Protein 2Z4I (pdb70)

Sequence (368 aa):
PPQSWRGVLPCADCEGIETSLFLEKDGTWVNERYLGAREEPSSFASYGTWARTADKLVLTDSKGEKSYYRAKGDALELDREGNPIESQFNYTLEAAQSSLPTPTLRGYFYADAATFTDCATGKRFVANNAELERSYLAARGHSEKPVLLSVEGHFTLEGNPTKVLAPDTAGKFYPNQDCSSLPQSWRGVLPCADCEGIETSLFLEKDGTWVNERYLGAREEPSSFASYGTWARTADKLVLTDSKGEKSYYRAKGDALELDREGNPIESQFNYTLEAAQSSLPTPTLRGYFYADAATFTDCATGKRFVANNAELERSYLAARGHSEKPVLLSVEGHFTLEGNPDTGAPTKVLAPDTAGKFYPNQDCSSL

Structure (mmCIF, N/CA/C/O backbone):
data_2Z4I
#
_entry.id   2Z4I
#
_cell.length_a   121.422
_cell.length_b   121.422
_cell.length_c   84.456
_cell.angle_alpha   90.00
_cell.angle_beta   90.00
_cell.angle_gamma   90.00
#
_symmetry.space_group_name_H-M   'P 43 21 2'
#
loop_
_entity.id
_entity.type
_entity.pdbx_description
1 polymer 'Copper homeostasis protein cutF'
2 non-polymer 'HEXAETHYLENE GLYCOL'
3 non-polymer 'SULFATE ION'
4 water water
#
loop_
_atom_site.group_PDB
_atom_site.id
_atom_site.type_symbol
_atom_site.label_atom_id
_atom_site.label_alt_id
_atom_site.label_comp_id
_atom_site.label_asym_id
_atom_site.label_entity_id
_atom_site.label_seq_id
_atom_site.pdbx_PDB_ins_code
_atom_site.Cartn_x
_atom_site.Cartn_y
_atom_site.Cartn_z
_atom_site.occupancy
_atom_site.B_iso_or_equiv
_atom_site.auth_seq_id
_atom_site.auth_comp_id
_atom_site.auth_asym_id
_atom_site.auth_atom_id
_atom_site.pdbx_PDB_model_num
ATOM 1 N N . PRO A 1 20 ? 35.920 18.037 -12.480 1.00 80.33 20 PRO A N 1
ATOM 2 C CA . PRO A 1 20 ? 34.714 18.880 -12.733 1.00 81.22 20 PRO A CA 1
ATOM 3 C C . PRO A 1 20 ? 33.485 18.304 -12.021 1.00 80.97 20 PRO A C 1
ATOM 4 O O . PRO A 1 20 ? 32.772 17.463 -12.578 1.00 82.05 20 PRO A O 1
ATOM 14 N N . PRO A 1 22 ? 30.823 19.298 -8.151 1.00 71.37 22 PRO A N 1
ATOM 15 C CA . PRO A 1 22 ? 30.655 20.034 -6.891 1.00 68.59 22 PRO A CA 1
ATOM 16 C C . PRO A 1 22 ? 31.231 19.233 -5.733 1.00 66.02 22 PRO A C 1
ATOM 17 O O . PRO A 1 22 ? 31.516 18.049 -5.884 1.00 65.77 22 PRO A O 1
ATOM 21 N N . GLN A 1 23 ? 31.400 19.860 -4.577 1.00 62.92 23 GLN A N 1
ATOM 22 C CA . GLN A 1 23 ? 31.966 19.129 -3.461 1.00 60.84 23 GLN A CA 1
ATOM 23 C C . GLN A 1 23 ? 31.157 19.141 -2.162 1.00 58.63 23 GLN A C 1
ATOM 24 O O . GLN A 1 23 ? 31.638 18.691 -1.117 1.00 58.94 23 GLN A O 1
ATOM 30 N N . SER A 1 24 ? 29.922 19.625 -2.225 1.00 54.57 24 SER A N 1
ATOM 31 C CA . SER A 1 24 ? 29.079 19.659 -1.040 1.00 50.60 24 SER A CA 1
ATOM 32 C C . SER A 1 24 ? 27.619 19.372 -1.407 1.00 47.14 24 SER A C 1
ATOM 33 O O . SER A 1 24 ? 27.053 20.034 -2.273 1.00 45.84 24 SER A O 1
ATOM 36 N N . TRP A 1 25 ? 27.012 18.385 -0.748 1.00 43.70 25 TRP A N 1
ATOM 37 C CA . TRP A 1 25 ? 25.629 18.005 -1.042 1.00 40.76 25 TRP A CA 1
ATOM 38 C C . TRP A 1 25 ? 24.718 17.977 0.172 1.00 38.75 25 TRP A C 1
ATOM 39 O O . TRP A 1 25 ? 25.095 17.481 1.226 1.00 39.85 25 TRP A O 1
ATOM 50 N N . ARG A 1 26 ? 23.504 18.491 0.014 1.00 37.09 26 ARG A N 1
ATOM 51 C CA . ARG A 1 26 ? 22.536 18.495 1.105 1.00 35.17 26 ARG A CA 1
ATOM 52 C C . ARG A 1 26 ? 21.242 17.891 0.618 1.00 32.36 26 ARG A C 1
ATOM 53 O O . ARG A 1 26 ? 20.997 17.833 -0.583 1.00 30.72 26 ARG A O 1
ATOM 61 N N . GLY A 1 27 ? 20.405 17.482 1.567 1.00 30.90 27 GLY A N 1
ATOM 62 C CA . GLY A 1 27 ? 19.119 16.897 1.245 1.00 29.76 27 GLY A CA 1
ATOM 63 C C . GLY A 1 27 ? 18.540 16.195 2.457 1.00 30.33 27 GLY A C 1
ATOM 64 O O . GLY A 1 27 ? 19.275 15.837 3.385 1.00 30.19 27 GLY A O 1
ATOM 65 N N . VAL A 1 28 ? 17.225 16.007 2.470 1.00 29.14 28 VAL A N 1
ATOM 66 C CA . VAL A 1 28 ? 16.590 15.323 3.583 1.00 30.65 28 VAL A CA 1
ATOM 67 C C . VAL A 1 28 ? 16.058 14.000 3.066 1.00 32.69 28 VAL A C 1
ATOM 68 O O . VAL A 1 28 ? 15.244 13.964 2.128 1.00 36.31 28 VAL A O 1
ATOM 72 N N . LEU A 1 29 ? 16.502 12.912 3.678 1.00 31.37 29 LEU A N 1
ATOM 73 C CA . LEU A 1 29 ? 16.087 11.603 3.229 1.00 30.86 29 LEU A CA 1
ATOM 74 C C . LEU A 1 29 ? 15.018 11.000 4.127 1.00 32.85 29 LEU A C 1
ATOM 75 O O . LEU A 1 29 ? 14.866 11.396 5.280 1.00 33.82 29 LEU A O 1
ATOM 80 N N . PRO A 1 30 ? 14.247 10.041 3.596 1.00 33.80 30 PRO A N 1
ATOM 81 C CA . PRO A 1 30 ? 13.188 9.378 4.346 1.00 36.21 30 PRO A CA 1
ATOM 82 C C . PRO A 1 30 ? 13.689 8.647 5.571 1.00 38.63 30 PRO A C 1
ATOM 83 O O . PRO A 1 30 ? 14.734 8.014 5.543 1.00 37.79 30 PRO A O 1
ATOM 87 N N . CYS A 1 31 ? 12.907 8.745 6.640 1.00 43.69 31 CYS A N 1
ATOM 88 C CA . CYS A 1 31 ? 13.210 8.142 7.933 1.00 47.78 31 CYS A CA 1
ATOM 89 C C . CYS A 1 31 ? 12.112 7.147 8.323 1.00 48.56 31 CYS A C 1
ATOM 90 O O . CYS A 1 31 ? 10.966 7.530 8.568 1.00 48.20 31 CYS A O 1
ATOM 93 N N . ALA A 1 32 ? 12.471 5.873 8.389 1.00 50.08 32 ALA A N 1
ATOM 94 C CA . ALA A 1 32 ? 11.517 4.831 8.744 1.00 51.57 32 ALA A CA 1
ATOM 95 C C . ALA A 1 32 ? 10.903 5.092 10.114 1.00 52.49 32 ALA A C 1
ATOM 96 O O . ALA A 1 32 ? 9.836 4.575 10.437 1.00 52.29 32 ALA A O 1
ATOM 98 N N . ASP A 1 33 ? 11.574 5.899 10.922 1.00 53.66 33 ASP A N 1
ATOM 99 C CA . ASP A 1 33 ? 11.059 6.189 12.241 1.00 55.51 33 ASP A CA 1
ATOM 100 C C . ASP A 1 33 ? 11.066 7.656 12.624 1.00 55.58 33 ASP A C 1
ATOM 101 O O . ASP A 1 33 ? 11.199 7.996 13.797 1.00 56.21 33 ASP A O 1
ATOM 106 N N . CYS A 1 34 ? 10.925 8.530 11.636 1.00 55.11 34 CYS A N 1
ATOM 107 C CA . CYS A 1 34 ? 10.882 9.949 11.925 1.00 54.52 34 CYS A CA 1
ATOM 108 C C . CYS A 1 34 ? 10.579 10.832 10.731 1.00 54.29 34 CYS A C 1
ATOM 109 O O . CYS A 1 34 ? 10.395 10.351 9.615 1.00 55.50 34 CYS A O 1
ATOM 112 N N . GLU A 1 35 ? 10.509 12.130 10.996 1.00 53.88 35 GLU A N 1
ATOM 113 C CA . GLU A 1 35 ? 10.195 13.135 9.994 1.00 53.47 35 GLU A CA 1
ATOM 114 C C . GLU A 1 35 ? 11.125 13.123 8.795 1.00 51.32 35 GLU A C 1
ATOM 115 O O . GLU A 1 35 ? 10.708 13.379 7.667 1.00 51.78 35 GLU A O 1
ATOM 121 N N . GLY A 1 36 ? 12.392 12.826 9.040 1.00 49.81 36 GLY A N 1
ATOM 122 C CA . GLY A 1 36 ? 13.348 12.788 7.952 1.00 46.92 36 GLY A CA 1
ATOM 123 C C . GLY A 1 36 ? 14.758 12.934 8.466 1.00 44.47 36 GLY A C 1
ATOM 124 O O . GLY A 1 36 ? 14.962 13.381 9.596 1.00 45.48 36 GLY A O 1
ATOM 125 N N . ILE A 1 37 ? 15.729 12.556 7.641 1.00 41.46 37 ILE A N 1
ATOM 126 C CA . ILE A 1 37 ? 17.122 12.657 8.025 1.00 37.42 37 ILE A CA 1
ATOM 127 C C . ILE A 1 37 ? 17.833 13.757 7.241 1.00 37.17 37 ILE A C 1
ATOM 128 O O . ILE A 1 37 ? 17.957 13.675 6.018 1.00 35.79 37 ILE A O 1
ATOM 133 N N . GLU A 1 38 ? 18.281 14.787 7.960 1.00 36.13 38 GLU A N 1
ATOM 134 C CA . GLU A 1 38 ? 19.018 15.903 7.376 1.00 35.95 38 GLU A CA 1
ATOM 135 C C . GLU A 1 38 ? 20.407 15.381 7.042 1.00 35.17 38 GLU A C 1
ATOM 136 O O . GLU A 1 38 ? 21.221 15.151 7.935 1.00 35.41 38 GLU A O 1
ATOM 142 N N . THR A 1 39 ? 20.684 15.223 5.756 1.00 34.21 39 THR A N 1
ATOM 143 C CA . THR A 1 39 ? 21.960 14.685 5.307 1.00 31.38 39 THR A CA 1
ATOM 144 C C . THR A 1 39 ? 22.845 15.709 4.625 1.00 31.44 39 THR A C 1
ATOM 145 O O . THR A 1 39 ? 22.373 16.559 3.875 1.00 33.82 39 THR A O 1
ATOM 149 N N . SER A 1 40 ? 24.140 15.651 4.889 1.00 30.64 40 SER A N 1
ATOM 150 C CA . SER A 1 40 ? 25.048 16.579 4.230 1.00 31.18 40 SER A CA 1
ATOM 151 C C . SER A 1 40 ? 26.356 15.854 4.049 1.00 30.01 40 SER A C 1
ATOM 152 O O . SER A 1 40 ? 26.908 15.317 5.013 1.00 29.03 40 SER A O 1
ATOM 155 N N . LEU A 1 41 ? 26.818 15.818 2.800 1.00 28.58 41 LEU A N 1
ATOM 156 C CA . LEU A 1 41 ? 28.058 15.150 2.430 1.00 28.55 41 LEU A CA 1
ATOM 157 C C . LEU A 1 41 ? 29.040 16.195 1.953 1.00 29.96 41 LEU A C 1
ATOM 158 O O . LEU A 1 41 ? 28.685 17.073 1.161 1.00 30.00 41 LEU A O 1
ATOM 163 N N . PHE A 1 42 ? 30.274 16.096 2.445 1.00 31.40 42 PHE A N 1
ATOM 164 C CA . PHE A 1 42 ? 31.324 17.043 2.103 1.00 32.37 42 PHE A CA 1
ATOM 165 C C . PHE A 1 42 ? 32.518 16.341 1.493 1.00 35.10 42 PHE A C 1
ATOM 166 O O . PHE A 1 42 ? 33.178 15.518 2.145 1.00 35.22 42 PHE A O 1
ATOM 174 N N . LEU A 1 43 ? 32.803 16.671 0.240 1.00 37.25 43 LEU A N 1
ATOM 175 C CA . LEU A 1 43 ? 33.930 16.059 -0.443 1.00 40.47 43 LEU A CA 1
ATOM 176 C C . LEU A 1 43 ? 35.104 17.006 -0.395 1.00 42.29 43 LEU A C 1
ATOM 177 O O . LEU A 1 43 ? 35.066 18.087 -0.971 1.00 43.85 43 LEU A O 1
ATOM 182 N N . GLU A 1 44 ? 36.153 16.589 0.297 1.00 43.73 44 GLU A N 1
ATOM 183 C CA . GLU A 1 44 ? 37.319 17.427 0.446 1.00 46.28 44 GLU A CA 1
ATOM 184 C C . GLU A 1 44 ? 38.440 17.216 -0.573 1.00 48.39 44 GLU A C 1
ATOM 185 O O . GLU A 1 44 ? 38.609 16.136 -1.152 1.00 48.28 44 GLU A O 1
ATOM 191 N N . LYS A 1 45 ? 39.201 18.290 -0.773 1.00 49.32 45 LYS A N 1
ATOM 192 C CA . LYS A 1 45 ? 40.322 18.327 -1.697 1.00 48.68 45 LYS A CA 1
ATOM 193 C C . LYS A 1 45 ? 41.332 17.221 -1.410 1.00 48.12 45 LYS A C 1
ATOM 194 O O . LYS A 1 45 ? 41.916 16.646 -2.330 1.00 48.55 45 LYS A O 1
ATOM 196 N N . ASP A 1 46 ? 41.532 16.921 -0.134 1.00 46.25 46 ASP A N 1
ATOM 197 C CA . ASP A 1 46 ? 42.487 15.899 0.236 1.00 45.39 46 ASP A CA 1
ATOM 198 C C . ASP A 1 46 ? 41.902 14.497 0.170 1.00 44.75 46 ASP A C 1
ATOM 199 O O . ASP A 1 46 ? 42.278 13.627 0.953 1.00 45.71 46 ASP A O 1
ATOM 204 N N . GLY A 1 47 ? 40.977 14.283 -0.762 1.00 43.83 47 GLY A N 1
ATOM 205 C CA . GLY A 1 47 ? 40.385 12.963 -0.945 1.00 41.35 47 GLY A CA 1
ATOM 206 C C . GLY A 1 47 ? 39.606 12.361 0.207 1.00 40.46 47 GLY A C 1
ATOM 207 O O . GLY A 1 47 ? 39.264 11.178 0.197 1.00 40.62 47 GLY A O 1
ATOM 208 N N . THR A 1 48 ? 39.322 13.167 1.218 1.00 40.70 48 THR A N 1
ATOM 209 C CA . THR A 1 48 ? 38.549 12.685 2.352 1.00 37.91 48 THR A CA 1
ATOM 210 C C . THR A 1 48 ? 37.170 13.313 2.298 1.00 35.21 48 THR A C 1
ATOM 211 O O . THR A 1 48 ? 36.962 14.329 1.636 1.00 34.59 48 THR A O 1
ATOM 215 N N . TRP A 1 49 ? 36.231 12.694 2.992 1.00 33.80 49 TRP A N 1
ATOM 216 C CA . TRP A 1 49 ? 34.862 13.173 3.036 1.00 32.90 49 TRP A CA 1
ATOM 217 C C . TRP A 1 49 ? 34.357 13.075 4.463 1.00 34.56 49 TRP A C 1
ATOM 218 O O . TRP A 1 49 ? 34.901 12.344 5.291 1.00 32.76 49 TRP A O 1
ATOM 229 N N . VAL A 1 50 ? 33.293 13.814 4.735 1.00 37.62 50 VAL A N 1
ATOM 230 C CA . VAL A 1 50 ? 32.682 13.805 6.050 1.00 39.02 50 VAL A CA 1
ATOM 231 C C . VAL A 1 50 ? 31.197 13.920 5.782 1.00 37.76 50 VAL A C 1
ATOM 232 O O . VAL A 1 50 ? 30.770 14.735 4.957 1.00 37.94 50 VAL A O 1
ATOM 244 N N . ASN A 1 52 ? 27.215 14.093 7.575 1.00 36.10 52 ASN A N 1
ATOM 245 C CA . ASN A 1 52 ? 26.495 14.389 8.784 1.00 35.85 52 ASN A CA 1
ATOM 246 C C . ASN A 1 52 ? 25.050 13.988 8.607 1.00 36.72 52 ASN A C 1
ATOM 247 O O . ASN A 1 52 ? 24.440 14.288 7.580 1.00 38.02 52 ASN A O 1
ATOM 252 N N . GLU A 1 53 ? 24.497 13.309 9.602 1.00 35.37 53 GLU A N 1
ATOM 253 C CA . GLU A 1 53 ? 23.104 12.919 9.530 1.00 35.59 53 GLU A CA 1
ATOM 254 C C . GLU A 1 53 ? 22.393 13.391 10.778 1.00 35.83 53 GLU A C 1
ATOM 255 O O . GLU A 1 53 ? 22.814 13.064 11.879 1.00 36.19 53 GLU A O 1
ATOM 261 N N . ARG A 1 54 ? 21.323 14.160 10.605 1.00 36.70 54 ARG A N 1
ATOM 262 C CA . ARG A 1 54 ? 20.548 14.664 11.727 1.00 37.70 54 ARG A CA 1
ATOM 263 C C . ARG A 1 54 ? 19.105 14.184 11.612 1.00 39.42 54 ARG A C 1
ATOM 264 O O . ARG A 1 54 ? 18.500 14.272 10.555 1.00 40.34 54 ARG A O 1
ATOM 272 N N . TYR A 1 55 ? 18.550 13.682 12.707 1.00 42.44 55 TYR A N 1
ATOM 273 C CA . TYR A 1 55 ? 17.193 13.146 12.708 1.00 44.23 55 TYR A CA 1
ATOM 274 C C . TYR A 1 55 ? 16.123 14.087 13.209 1.00 45.45 55 TYR A C 1
ATOM 275 O O . TYR A 1 55 ? 16.032 14.351 14.405 1.00 45.43 55 TYR A O 1
ATOM 284 N N . LEU A 1 56 ? 15.304 14.579 12.289 1.00 47.20 56 LEU A N 1
ATOM 285 C CA . LEU A 1 56 ? 14.217 15.475 12.639 1.00 49.95 56 LEU A CA 1
ATOM 286 C C . LEU A 1 56 ? 13.130 14.645 13.305 1.00 52.53 56 LEU A C 1
ATOM 287 O O . LEU A 1 56 ? 12.765 13.581 12.798 1.00 52.76 56 LEU A O 1
ATOM 292 N N . GLY A 1 57 ? 12.615 15.134 14.432 1.00 54.74 57 GLY A N 1
ATOM 293 C CA . GLY A 1 57 ? 11.583 14.413 15.157 1.00 57.98 57 GLY A CA 1
ATOM 294 C C . GLY A 1 57 ? 12.157 13.155 15.788 1.00 60.81 57 GLY A C 1
ATOM 295 O O . GLY A 1 57 ? 11.536 12.092 15.771 1.00 61.11 57 GLY A O 1
ATOM 296 N N . ALA A 1 58 ? 13.350 13.284 16.356 1.00 63.19 58 ALA A N 1
ATOM 297 C CA . ALA A 1 58 ? 14.040 12.163 16.976 1.00 66.26 58 ALA A CA 1
ATOM 298 C C . ALA A 1 58 ? 13.481 11.671 18.312 1.00 68.43 58 ALA A C 1
ATOM 299 O O . ALA A 1 58 ? 12.999 12.442 19.145 1.00 67.92 58 ALA A O 1
ATOM 301 N N . ARG A 1 59 ? 13.565 10.357 18.484 1.00 71.15 59 ARG A N 1
ATOM 302 C CA . ARG A 1 59 ? 13.138 9.658 19.689 1.00 72.88 59 ARG A CA 1
ATOM 303 C C . ARG A 1 59 ? 14.355 8.796 20.019 1.00 74.45 59 ARG A C 1
ATOM 304 O O . ARG A 1 59 ? 14.284 7.867 20.822 1.00 74.92 59 ARG A O 1
ATOM 306 N N . GLU A 1 60 ? 15.472 9.121 19.365 1.00 76.22 60 GLU A N 1
ATOM 307 C CA . GLU A 1 60 ? 16.738 8.413 19.542 1.00 77.56 60 GLU A CA 1
ATOM 308 C C . GLU A 1 60 ? 17.708 9.275 20.350 1.00 78.17 60 GLU A C 1
ATOM 309 O O . GLU A 1 60 ? 17.643 10.507 20.292 1.00 78.61 60 GLU A O 1
ATOM 311 N N . GLU A 1 61 ? 18.606 8.619 21.089 1.00 78.24 61 GLU A N 1
ATOM 312 C CA . GLU A 1 61 ? 19.590 9.305 21.935 1.00 77.77 61 GLU A CA 1
ATOM 313 C C . GLU A 1 61 ? 20.438 10.343 21.182 1.00 77.06 61 GLU A C 1
ATOM 314 O O . GLU A 1 61 ? 20.308 11.553 21.422 1.00 77.02 61 GLU A O 1
ATOM 316 N N . PRO A 1 62 ? 21.331 9.891 20.278 1.00 75.42 62 PRO A N 1
ATOM 317 C CA . PRO A 1 62 ? 22.134 10.881 19.555 1.00 73.36 62 PRO A CA 1
ATOM 318 C C . PRO A 1 62 ? 21.292 11.403 18.391 1.00 71.10 62 PRO A C 1
ATOM 319 O O . PRO A 1 62 ? 21.150 10.722 17.371 1.00 71.09 62 PRO A O 1
ATOM 323 N N . SER A 1 63 ? 20.725 12.597 18.554 1.00 67.56 63 SER A N 1
ATOM 324 C CA . SER A 1 63 ? 19.878 13.193 17.522 1.00 63.83 63 SER A CA 1
ATOM 325 C C . SER A 1 63 ? 20.566 13.285 16.160 1.00 60.19 63 SER A C 1
ATOM 326 O O . SER A 1 63 ? 19.928 13.591 15.154 1.00 60.15 63 SER A O 1
ATOM 329 N N . SER A 1 64 ? 21.867 13.024 16.128 1.00 55.14 64 SER A N 1
ATOM 330 C CA . SER A 1 64 ? 22.605 13.049 14.878 1.00 51.11 64 SER A CA 1
ATOM 331 C C . SER A 1 64 ? 23.978 12.410 15.043 1.00 49.39 64 SER A C 1
ATOM 332 O O . SER A 1 64 ? 24.472 12.263 16.155 1.00 49.02 64 SER A O 1
ATOM 335 N N . PHE A 1 65 ? 24.585 12.003 13.936 1.00 47.45 65 PHE A N 1
ATOM 336 C CA . PHE A 1 65 ? 25.903 11.390 13.992 1.00 45.70 65 PHE A CA 1
ATOM 337 C C . PHE A 1 65 ? 26.634 11.595 12.671 1.00 43.18 65 PHE A C 1
ATOM 338 O O . PHE A 1 65 ? 26.033 11.541 11.606 1.00 43.86 65 PHE A O 1
ATOM 346 N N . ALA A 1 66 ? 27.933 11.841 12.735 1.00 40.85 66 ALA A N 1
ATOM 347 C CA . ALA A 1 66 ? 28.699 12.067 11.519 1.00 39.53 66 ALA A CA 1
ATOM 348 C C . ALA A 1 66 ? 29.650 10.925 11.192 1.00 39.72 66 ALA A C 1
ATOM 349 O O . ALA A 1 66 ? 29.981 10.096 12.041 1.00 39.58 66 ALA A O 1
ATOM 351 N N . SER A 1 67 ? 30.091 10.886 9.946 1.00 38.53 67 SER A N 1
ATOM 352 C CA . SER A 1 67 ? 30.997 9.839 9.522 1.00 39.63 67 SER A CA 1
ATOM 353 C C . SER A 1 67 ? 31.977 10.417 8.523 1.00 39.19 67 SER A C 1
ATOM 354 O O . SER A 1 67 ? 31.702 11.435 7.880 1.00 39.03 67 SER A O 1
ATOM 357 N N . TYR A 1 68 ? 33.133 9.782 8.406 1.00 37.37 68 TYR A N 1
ATOM 358 C CA . TYR A 1 68 ? 34.122 10.285 7.485 1.00 37.65 6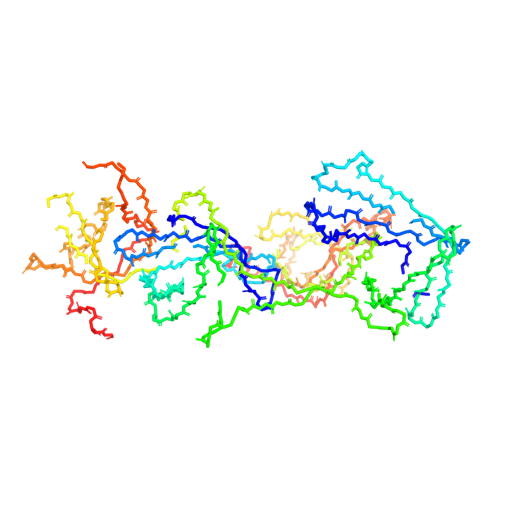8 TYR A CA 1
ATOM 359 C C . TYR A 1 68 ? 34.839 9.102 6.884 1.00 36.81 68 TYR A C 1
ATOM 360 O O . TYR A 1 68 ? 34.559 7.963 7.241 1.00 38.13 68 TYR A O 1
ATOM 369 N N . GLY A 1 69 ? 35.754 9.378 5.965 1.00 35.57 69 GLY A N 1
ATOM 370 C CA . GLY A 1 69 ? 36.496 8.325 5.302 1.00 32.90 69 GLY A CA 1
ATOM 371 C C . GLY A 1 69 ? 37.109 8.949 4.073 1.00 31.25 69 GLY A C 1
ATOM 372 O O . GLY A 1 69 ? 37.124 10.164 3.955 1.00 29.50 69 GLY A O 1
ATOM 373 N N . THR A 1 70 ? 37.608 8.129 3.159 1.00 32.60 70 THR A N 1
ATOM 374 C CA . THR A 1 70 ? 38.237 8.625 1.936 1.00 32.91 70 THR A CA 1
ATOM 375 C C . THR A 1 70 ? 37.303 8.319 0.795 1.00 32.06 70 THR A C 1
ATOM 376 O O . THR A 1 70 ? 36.448 7.467 0.935 1.00 32.64 70 THR A O 1
ATOM 380 N N . TRP A 1 71 ? 37.456 9.001 -0.329 1.00 33.93 71 TRP A N 1
ATOM 381 C CA . TRP A 1 71 ? 36.582 8.753 -1.475 1.00 36.70 71 TRP A CA 1
ATOM 382 C C . TRP A 1 71 ? 37.352 8.680 -2.783 1.00 38.56 71 TRP A C 1
ATOM 383 O O . TRP A 1 71 ? 38.304 9.428 -2.995 1.00 38.74 71 TRP A O 1
ATOM 394 N N . ALA A 1 72 ? 36.931 7.783 -3.666 1.00 39.56 72 ALA A N 1
ATOM 395 C CA . ALA A 1 72 ? 37.576 7.634 -4.965 1.00 41.06 72 ALA A CA 1
ATOM 396 C C . ALA A 1 72 ? 36.489 7.813 -6.001 1.00 44.58 72 ALA A C 1
ATOM 397 O O . ALA A 1 72 ? 35.383 7.325 -5.817 1.00 45.81 72 ALA A O 1
ATOM 399 N N . ARG A 1 73 ? 36.781 8.507 -7.092 1.00 48.52 73 ARG A N 1
ATOM 400 C CA . ARG A 1 73 ? 35.750 8.704 -8.096 1.00 52.84 73 ARG A CA 1
ATOM 401 C C . ARG A 1 73 ? 36.159 8.264 -9.475 1.00 54.80 73 ARG A C 1
ATOM 402 O O . ARG A 1 73 ? 37.180 8.690 -9.994 1.00 53.93 73 ARG A O 1
ATOM 410 N N . THR A 1 74 ? 35.338 7.411 -10.069 1.00 58.00 74 THR A N 1
ATOM 411 C CA . THR A 1 74 ? 35.591 6.928 -11.411 1.00 59.84 74 THR A CA 1
ATOM 412 C C . THR A 1 74 ? 34.973 7.958 -12.341 1.00 60.69 74 THR A C 1
ATOM 413 O O . THR A 1 74 ? 34.935 9.143 -12.007 1.00 61.27 74 THR A O 1
ATOM 417 N N . ALA A 1 75 ? 34.490 7.525 -13.497 1.00 61.91 75 ALA A N 1
ATOM 418 C CA . ALA A 1 75 ? 33.902 8.452 -14.456 1.00 62.10 75 ALA A CA 1
ATOM 419 C C . ALA A 1 75 ? 32.872 9.337 -13.780 1.00 62.12 75 ALA A C 1
ATOM 420 O O . ALA A 1 75 ? 33.147 10.475 -13.392 1.00 61.48 75 ALA A O 1
ATOM 422 N N . ASP A 1 76 ? 31.678 8.785 -13.634 1.00 62.55 76 ASP A N 1
ATOM 423 C CA . ASP A 1 76 ? 30.575 9.494 -13.026 1.00 61.40 76 ASP A CA 1
ATOM 424 C C . ASP A 1 76 ? 30.321 8.942 -11.635 1.00 59.48 76 ASP A C 1
ATOM 425 O O . ASP A 1 76 ? 29.780 9.628 -10.771 1.00 59.79 76 ASP A O 1
ATOM 430 N N . LYS A 1 77 ? 30.709 7.687 -11.435 1.00 56.29 77 LYS A N 1
ATOM 431 C CA . LYS A 1 77 ? 30.515 7.025 -10.160 1.00 52.48 77 LYS A CA 1
ATOM 432 C C . LYS A 1 77 ? 31.394 7.656 -9.095 1.00 49.59 77 LYS A C 1
ATOM 433 O O . LYS A 1 77 ? 32.310 8.413 -9.395 1.00 49.49 77 LYS A O 1
ATOM 439 N N . LEU A 1 78 ? 31.097 7.324 -7.846 1.00 46.57 78 LEU A N 1
ATOM 440 C CA . LEU A 1 78 ? 31.822 7.830 -6.694 1.00 41.57 78 LEU A CA 1
ATOM 441 C C . LEU A 1 78 ? 31.717 6.742 -5.630 1.00 39.35 78 LEU A C 1
ATOM 442 O O . LEU A 1 78 ? 30.629 6.259 -5.324 1.00 40.17 78 LEU A O 1
ATOM 447 N N . VAL A 1 79 ? 32.846 6.343 -5.075 1.00 36.87 79 VAL A N 1
ATOM 448 C CA . VAL A 1 79 ? 32.842 5.315 -4.063 1.00 35.95 79 VAL A CA 1
ATOM 449 C C . VAL A 1 79 ? 33.395 5.837 -2.757 1.00 37.34 79 VAL A C 1
ATOM 450 O O . VAL A 1 79 ? 34.566 6.211 -2.671 1.00 40.61 79 VAL A O 1
ATOM 454 N N . LEU A 1 80 ? 32.553 5.860 -1.736 1.00 37.07 80 LEU A N 1
ATOM 455 C CA . LEU A 1 80 ? 32.962 6.339 -0.429 1.00 36.77 80 LEU A CA 1
ATOM 456 C C . LEU A 1 80 ? 33.316 5.198 0.509 1.00 38.20 80 LEU A C 1
ATOM 457 O O . LEU A 1 80 ? 32.463 4.358 0.822 1.00 40.48 80 LEU A O 1
ATOM 462 N N . THR A 1 81 ? 34.569 5.181 0.956 1.00 37.46 81 THR A N 1
ATOM 463 C CA . THR A 1 81 ? 35.070 4.176 1.894 1.00 37.17 81 THR A CA 1
ATOM 464 C C . THR A 1 81 ? 35.213 4.893 3.236 1.00 37.22 81 THR A C 1
ATOM 465 O O . THR A 1 81 ? 36.037 5.807 3.367 1.00 35.84 81 THR A O 1
ATOM 469 N N . ASP A 1 82 ? 34.422 4.481 4.227 1.00 37.19 82 ASP A N 1
ATOM 470 C CA . ASP A 1 82 ? 34.451 5.132 5.531 1.00 39.76 82 ASP A CA 1
ATOM 471 C C . ASP A 1 82 ? 35.608 4.737 6.438 1.00 40.83 82 ASP A C 1
ATOM 472 O O . ASP A 1 82 ? 36.463 3.933 6.067 1.00 41.44 82 ASP A O 1
ATOM 477 N N . SER A 1 83 ? 35.629 5.322 7.631 1.00 41.56 83 SER A N 1
ATOM 478 C CA . SER A 1 83 ? 36.694 5.081 8.598 1.00 42.16 83 SER A CA 1
ATOM 479 C C . SER A 1 83 ? 36.847 3.618 8.980 1.00 42.05 83 SER A C 1
ATOM 480 O O . SER A 1 83 ? 37.828 3.252 9.622 1.00 43.65 83 SER A O 1
ATOM 483 N N . LYS A 1 84 ? 35.886 2.782 8.604 1.00 40.54 84 LYS A N 1
ATOM 484 C CA . LYS A 1 84 ? 35.979 1.366 8.934 1.00 39.68 84 LYS A CA 1
ATOM 485 C C . LYS A 1 84 ? 36.058 0.468 7.721 1.00 39.16 84 LYS A C 1
ATOM 486 O O . LYS A 1 84 ? 35.909 -0.740 7.842 1.00 39.81 84 LYS A O 1
ATOM 492 N N . GLY A 1 85 ? 36.294 1.057 6.553 1.00 39.18 85 GLY A N 1
ATOM 493 C CA . GLY A 1 85 ? 36.379 0.272 5.333 1.00 39.41 85 GLY A CA 1
ATOM 494 C C . GLY A 1 85 ? 35.046 -0.064 4.667 1.00 40.15 85 GLY A C 1
ATOM 495 O O . GLY A 1 85 ? 35.027 -0.717 3.617 1.00 39.85 85 GLY A O 1
ATOM 496 N N . GLU A 1 86 ? 33.941 0.380 5.265 1.00 38.92 86 GLU A N 1
ATOM 497 C CA . GLU A 1 86 ? 32.612 0.131 4.726 1.00 39.46 86 GLU A CA 1
ATOM 498 C C . GLU A 1 86 ? 32.358 1.049 3.540 1.00 38.60 86 GLU A C 1
ATOM 499 O O . GLU A 1 86 ? 32.435 2.261 3.669 1.00 39.43 86 GLU A O 1
ATOM 505 N N . LYS A 1 87 ? 32.030 0.481 2.387 1.00 39.13 87 LYS A N 1
ATOM 506 C CA . LYS A 1 87 ? 31.781 1.289 1.193 1.00 39.28 87 LYS A CA 1
ATOM 507 C C . LYS A 1 87 ? 30.305 1.642 0.907 1.00 37.04 87 LYS A C 1
ATOM 508 O O . LYS A 1 87 ? 29.378 1.017 1.428 1.00 35.33 87 LYS A O 1
ATOM 514 N N . SER A 1 88 ? 30.114 2.674 0.085 1.00 35.25 88 SER A N 1
ATOM 515 C CA . SER A 1 88 ? 28.792 3.158 -0.343 1.00 33.80 88 SER A CA 1
ATOM 516 C C . SER A 1 88 ? 29.007 3.810 -1.718 1.00 33.08 88 SER A C 1
ATOM 517 O O . SER A 1 88 ? 30.107 4.255 -2.031 1.00 31.17 88 SER A O 1
ATOM 520 N N . TYR A 1 89 ? 27.965 3.894 -2.534 1.00 33.71 89 TYR A N 1
ATOM 521 C CA . TYR A 1 89 ? 28.171 4.393 -3.880 1.00 33.42 89 TYR A CA 1
ATOM 522 C C . TYR A 1 89 ? 27.238 5.452 -4.375 1.00 34.87 89 TYR A C 1
ATOM 523 O O . TYR A 1 89 ? 26.052 5.425 -4.076 1.00 37.54 89 TYR A O 1
ATOM 532 N N . TYR A 1 90 ? 27.775 6.366 -5.177 1.00 34.71 90 TYR A N 1
ATOM 533 C CA . TYR A 1 90 ? 26.978 7.440 -5.749 1.00 33.51 90 TYR A CA 1
ATOM 534 C C . TYR A 1 90 ? 27.310 7.685 -7.216 1.00 33.36 90 TYR A C 1
ATOM 535 O O . TYR A 1 90 ? 28.407 7.397 -7.679 1.00 30.81 90 TYR A O 1
ATOM 544 N N . ARG A 1 91 ? 26.341 8.227 -7.937 1.00 35.23 91 ARG A N 1
ATOM 545 C CA . ARG A 1 91 ? 26.505 8.578 -9.337 1.00 39.28 91 ARG A CA 1
ATOM 546 C C . ARG A 1 91 ? 26.128 10.047 -9.375 1.00 40.61 91 ARG A C 1
ATOM 547 O O . ARG A 1 91 ? 24.993 10.400 -9.055 1.00 41.36 91 ARG A O 1
ATOM 555 N N . ALA A 1 92 ? 27.056 10.914 -9.751 1.00 41.61 92 ALA A N 1
ATOM 556 C CA . ALA A 1 92 ? 26.729 12.333 -9.779 1.00 44.69 92 ALA A CA 1
ATOM 557 C C . ALA A 1 92 ? 26.224 12.821 -11.140 1.00 46.66 92 ALA A C 1
ATOM 558 O O . ALA A 1 92 ? 27.014 13.063 -12.040 1.00 49.15 92 ALA A O 1
ATOM 560 N N . LYS A 1 93 ? 24.908 12.972 -11.286 1.00 48.16 93 LYS A N 1
ATOM 561 C CA . LYS A 1 93 ? 24.319 13.447 -12.542 1.00 49.41 93 LYS A CA 1
ATOM 562 C C . LYS A 1 93 ? 23.857 14.910 -12.442 1.00 50.31 93 LYS A C 1
ATOM 563 O O . LYS A 1 93 ? 22.682 15.188 -12.165 1.00 49.95 93 LYS A O 1
ATOM 565 N N . GLY A 1 94 ? 24.782 15.841 -12.673 1.00 50.09 94 GLY A N 1
ATOM 566 C CA . GLY A 1 94 ? 24.437 17.252 -12.610 1.00 50.24 94 GLY A CA 1
ATOM 567 C C . GLY A 1 94 ? 24.639 17.830 -11.224 1.00 50.19 94 GLY A C 1
ATOM 568 O O . GLY A 1 94 ? 25.752 17.845 -10.710 1.00 50.73 94 GLY A O 1
ATOM 569 N N . ASP A 1 95 ? 23.564 18.322 -10.624 1.00 50.41 95 ASP A N 1
ATOM 570 C CA . ASP A 1 95 ? 23.635 18.877 -9.280 1.00 50.15 95 ASP A CA 1
ATOM 571 C C . ASP A 1 95 ? 23.160 17.819 -8.304 1.00 48.74 95 ASP A C 1
ATOM 572 O O . ASP A 1 95 ? 23.190 18.025 -7.087 1.00 49.82 95 ASP A O 1
ATOM 577 N N . ALA A 1 96 ? 22.721 16.690 -8.849 1.00 44.92 96 ALA A N 1
ATOM 578 C CA . ALA A 1 96 ? 22.210 15.595 -8.047 1.00 42.5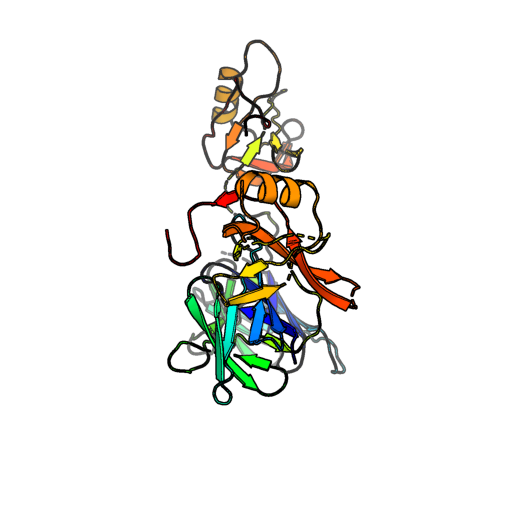4 96 ALA A CA 1
ATOM 579 C C . ALA A 1 96 ? 23.263 14.548 -7.743 1.00 41.38 96 ALA A C 1
ATOM 580 O O . ALA A 1 96 ? 24.152 14.315 -8.546 1.00 44.40 96 ALA A O 1
ATOM 582 N N . LEU A 1 97 ? 23.164 13.928 -6.573 1.00 39.50 97 LEU A N 1
ATOM 583 C CA . LEU A 1 97 ? 24.076 12.860 -6.176 1.00 37.74 97 LEU A CA 1
ATOM 584 C C . LEU A 1 97 ? 23.146 11.698 -5.838 1.00 38.62 97 LEU A C 1
ATOM 585 O O . LEU A 1 97 ? 22.415 11.756 -4.851 1.00 38.40 97 LEU A O 1
ATOM 590 N N . GLU A 1 98 ? 23.162 10.653 -6.661 1.00 39.48 98 GLU A N 1
ATOM 591 C CA . GLU A 1 98 ? 22.300 9.500 -6.453 1.00 39.69 98 GLU A CA 1
ATOM 592 C C . GLU A 1 98 ? 22.928 8.362 -5.681 1.00 39.01 98 GLU A C 1
ATOM 593 O O . GLU A 1 98 ? 24.035 7.940 -5.988 1.00 40.80 98 GLU A O 1
ATOM 607 N N . LEU A 1 100 ? 23.505 4.617 -4.841 1.00 33.22 100 LEU A N 1
ATOM 608 C CA . LEU A 1 100 ? 23.375 3.371 -5.592 1.00 31.18 100 LEU A CA 1
ATOM 609 C C . LEU A 1 100 ? 23.814 2.139 -4.803 1.00 31.71 100 LEU A C 1
ATOM 610 O O . LEU A 1 100 ? 24.426 2.250 -3.735 1.00 32.49 100 LEU A O 1
ATOM 615 N N . ASP A 1 101 ? 23.494 0.967 -5.350 1.00 30.91 101 ASP A N 1
ATOM 616 C CA . ASP A 1 101 ? 23.914 -0.307 -4.784 1.00 31.76 101 ASP A CA 1
ATOM 617 C C . ASP A 1 101 ? 25.239 -0.528 -5.523 1.00 32.02 101 ASP A C 1
ATOM 618 O O . ASP A 1 101 ? 25.531 0.217 -6.459 1.00 31.71 101 ASP A O 1
ATOM 623 N N . ARG A 1 102 ? 26.053 -1.516 -5.158 1.00 32.70 102 ARG A N 1
ATOM 624 C CA . ARG A 1 102 ? 27.318 -1.634 -5.881 1.00 33.72 102 ARG A CA 1
ATOM 625 C C . ARG A 1 102 ? 27.181 -1.987 -7.359 1.00 34.52 102 ARG A C 1
ATOM 626 O O . ARG A 1 102 ? 28.134 -1.842 -8.106 1.00 34.52 102 ARG A O 1
ATOM 634 N N . GLU A 1 103 ? 26.006 -2.426 -7.797 1.00 35.73 103 GLU A N 1
ATOM 635 C CA . GLU A 1 103 ? 25.829 -2.755 -9.210 1.00 37.51 103 GLU A CA 1
ATOM 636 C C . GLU A 1 103 ? 25.570 -1.519 -10.069 1.00 36.74 103 GLU A C 1
ATOM 637 O O . GLU A 1 103 ? 25.604 -1.588 -11.302 1.00 35.91 103 GLU A O 1
ATOM 643 N N . GLY A 1 104 ? 25.309 -0.391 -9.418 1.00 35.74 104 GLY A N 1
ATOM 644 C CA . GLY A 1 104 ? 25.048 0.838 -10.148 1.00 34.86 104 GLY A CA 1
ATOM 645 C C . GLY A 1 104 ? 23.582 1.235 -10.208 1.00 34.66 104 GLY A C 1
ATOM 646 O O . GLY A 1 104 ? 23.229 2.249 -10.807 1.00 34.44 104 GLY A O 1
ATOM 647 N N . ASN A 1 105 ? 22.719 0.441 -9.595 1.00 34.15 105 ASN A N 1
ATOM 648 C CA . ASN A 1 105 ? 21.305 0.752 -9.597 1.00 36.63 105 ASN A CA 1
ATOM 649 C C . ASN A 1 105 ? 21.046 1.754 -8.485 1.00 37.14 105 ASN A C 1
ATOM 650 O O . ASN A 1 105 ? 21.695 1.716 -7.444 1.00 38.97 105 ASN A O 1
ATOM 655 N N . PRO A 1 106 ? 20.086 2.661 -8.684 1.00 36.40 106 PRO A N 1
ATOM 656 C CA . PRO A 1 106 ? 19.794 3.654 -7.655 1.00 35.77 106 PRO A CA 1
ATOM 657 C C . PRO A 1 106 ? 18.960 3.006 -6.578 1.00 34.17 106 PRO A C 1
ATOM 658 O O . PRO A 1 106 ? 18.107 2.192 -6.876 1.00 34.32 106 PRO A O 1
ATOM 662 N N . ILE A 1 107 ? 19.202 3.346 -5.324 1.00 34.46 107 ILE A N 1
ATOM 663 C CA . ILE A 1 107 ? 18.396 2.743 -4.280 1.00 34.12 107 ILE A CA 1
ATOM 664 C C . ILE A 1 107 ? 17.126 3.579 -4.260 1.00 34.13 107 ILE A C 1
ATOM 665 O O . ILE A 1 107 ? 17.188 4.804 -4.373 1.00 34.88 107 ILE A O 1
ATOM 670 N N . GLU A 1 108 ? 15.974 2.928 -4.137 1.00 34.05 108 GLU A N 1
ATOM 671 C CA . GLU A 1 108 ? 14.725 3.668 -4.163 1.00 34.36 108 GLU A CA 1
ATOM 672 C C . GLU A 1 108 ? 13.615 3.133 -3.275 1.00 33.86 108 GLU A C 1
ATOM 673 O O . GLU A 1 108 ? 13.663 1.998 -2.814 1.00 31.96 108 GLU A O 1
ATOM 679 N N . SER A 1 109 ? 12.613 3.975 -3.047 1.00 34.88 109 SER A N 1
ATOM 680 C CA . SER A 1 109 ? 11.471 3.617 -2.219 1.00 37.20 109 SER A CA 1
ATOM 681 C C . SER A 1 109 ? 10.188 3.982 -2.929 1.00 37.35 109 SER A C 1
ATOM 682 O O . SER A 1 109 ? 10.138 4.976 -3.642 1.00 38.27 109 SER A O 1
ATOM 685 N N . GLN A 1 110 ? 9.153 3.172 -2.738 1.00 38.70 110 GLN A N 1
ATOM 686 C CA . GLN A 1 110 ? 7.868 3.426 -3.379 1.00 40.31 110 GLN A CA 1
ATOM 687 C C . GLN A 1 110 ? 7.038 4.312 -2.481 1.00 41.08 110 GLN A C 1
ATOM 688 O O . GLN A 1 110 ? 6.916 4.061 -1.285 1.00 40.73 110 GLN A O 1
ATOM 694 N N . PHE A 1 111 ? 6.467 5.348 -3.078 1.00 43.18 111 PHE A N 1
ATOM 695 C CA . PHE A 1 111 ? 5.633 6.300 -2.374 1.00 46.06 111 PHE A CA 1
ATOM 696 C C . PHE A 1 111 ? 4.146 6.074 -2.643 1.00 45.70 111 PHE A C 1
ATOM 697 O O . PHE A 1 111 ? 3.775 5.663 -3.739 1.00 43.72 111 PHE A O 1
ATOM 705 N N . ASN A 1 112 ? 3.314 6.355 -1.636 1.00 46.13 112 ASN A N 1
ATOM 706 C CA . ASN A 1 112 ? 1.852 6.229 -1.726 1.00 46.93 112 ASN A CA 1
ATOM 707 C C . ASN A 1 112 ? 1.197 7.599 -1.810 1.00 45.55 112 ASN A C 1
ATOM 708 O O . ASN A 1 112 ? 1.863 8.626 -1.764 1.00 47.61 112 ASN A O 1
ATOM 713 N N . TYR A 1 113 ? -0.124 7.606 -1.916 1.00 43.56 113 TYR A N 1
ATOM 714 C CA . TYR A 1 113 ? -0.885 8.846 -1.978 1.00 41.29 113 TYR A CA 1
ATOM 715 C C . TYR A 1 113 ? -2.142 8.629 -1.169 1.00 40.65 113 TYR A C 1
ATOM 716 O O . TYR A 1 113 ? -3.185 8.292 -1.710 1.00 41.94 113 TYR A O 1
ATOM 725 N N . THR A 1 114 ? -2.040 8.816 0.138 1.00 39.60 114 THR A N 1
ATOM 726 C CA . THR A 1 114 ? -3.183 8.589 0.981 1.00 40.19 114 THR A CA 1
ATOM 727 C C . THR A 1 114 ? -3.469 9.802 1.840 1.00 39.88 114 THR A C 1
ATOM 728 O O . THR A 1 114 ? -2.556 10.448 2.343 1.00 38.04 114 THR A O 1
ATOM 732 N N . LEU A 1 115 ? -4.756 10.105 1.987 1.00 39.79 115 LEU A N 1
ATOM 733 C CA . LEU A 1 115 ? -5.204 11.237 2.778 1.00 38.93 115 LEU A CA 1
ATOM 734 C C . LEU A 1 115 ? -5.372 10.747 4.204 1.00 39.03 115 LEU A C 1
ATOM 735 O O . LEU A 1 115 ? -6.124 9.818 4.465 1.00 39.92 115 LEU A O 1
ATOM 740 N N . GLU A 1 116 ? -4.644 11.347 5.130 1.00 39.65 116 GLU A N 1
ATOM 741 C CA . GLU A 1 116 ? -4.753 10.916 6.511 1.00 41.15 116 GLU A CA 1
ATOM 742 C C . GLU A 1 116 ? -5.857 11.683 7.220 1.00 41.39 116 GLU A C 1
ATOM 743 O O . GLU A 1 116 ? -6.005 12.894 7.048 1.00 41.59 116 GLU A O 1
ATOM 745 N N . ALA A 1 117 ? -6.643 10.968 8.014 1.00 41.99 117 ALA A N 1
ATOM 746 C CA . ALA A 1 117 ? -7.727 11.593 8.749 1.00 43.87 117 ALA A CA 1
ATOM 747 C C . ALA A 1 117 ? -7.179 12.757 9.551 1.00 44.59 117 ALA A C 1
ATOM 748 O O . ALA A 1 117 ? -6.189 12.622 10.255 1.00 45.56 117 ALA A O 1
ATOM 750 N N . ALA A 1 118 ? -7.820 13.907 9.433 1.00 46.28 118 ALA A N 1
ATOM 751 C CA . ALA A 1 118 ? -7.395 15.091 10.161 1.00 48.50 118 ALA A CA 1
ATOM 752 C C . ALA A 1 118 ? -8.617 15.966 10.258 1.00 50.20 118 ALA A C 1
ATOM 753 O O . ALA A 1 118 ? -9.617 15.695 9.600 1.00 51.21 118 ALA A O 1
ATOM 755 N N . GLN A 1 119 ? -8.558 17.008 11.071 1.00 51.12 119 GLN A N 1
ATOM 756 C CA . GLN A 1 119 ? -9.714 17.876 11.188 1.00 54.60 119 GLN A CA 1
ATOM 757 C C . GLN A 1 119 ? -9.345 19.302 10.830 1.00 54.02 119 GLN A C 1
ATOM 758 O O . GLN A 1 119 ? -8.442 19.895 11.424 1.00 53.96 119 GLN A O 1
ATOM 764 N N . SER A 1 120 ? -10.048 19.843 9.841 1.00 52.84 120 SER A N 1
ATOM 765 C CA . SER A 1 120 ? -9.807 21.200 9.387 1.00 51.58 120 SER A CA 1
ATOM 766 C C . SER A 1 120 ? -11.090 21.832 8.879 1.00 50.30 120 SER A C 1
ATOM 767 O O . SER A 1 120 ? -12.066 21.147 8.584 1.00 51.79 120 SER A O 1
ATOM 770 N N . SER A 1 121 ? -11.081 23.150 8.777 1.00 48.13 121 SER A N 1
ATOM 771 C CA . SER A 1 121 ? -12.247 23.892 8.342 1.00 45.73 121 SER A CA 1
ATOM 772 C C . SER A 1 121 ? -12.546 23.809 6.847 1.00 43.45 121 SER A C 1
ATOM 773 O O . SER A 1 121 ? -11.644 23.602 6.028 1.00 43.57 121 SER A O 1
ATOM 776 N N . LEU A 1 122 ? -13.825 23.981 6.510 1.00 39.26 122 LEU A N 1
ATOM 777 C CA . LEU A 1 122 ? -14.290 23.949 5.130 1.00 36.67 122 LEU A CA 1
ATOM 778 C C . LEU A 1 122 ? -13.508 24.929 4.259 1.00 36.09 122 LEU A C 1
ATOM 779 O O . LEU A 1 122 ? -13.198 26.044 4.668 1.00 34.80 122 LEU A O 1
ATOM 784 N N . PRO A 1 123 ? -13.186 24.515 3.031 1.00 35.42 123 PRO A N 1
ATOM 785 C CA . PRO A 1 123 ? -12.432 25.366 2.114 1.00 35.13 123 PRO A CA 1
ATOM 786 C C . PRO A 1 123 ? -13.152 26.655 1.839 1.00 35.55 123 PRO A C 1
ATOM 787 O O . PRO A 1 123 ? -14.373 26.704 1.877 1.00 35.05 123 PRO A O 1
ATOM 799 N N . THR A 1 125 ? -12.017 28.448 -0.870 1.00 35.68 125 THR A N 1
ATOM 800 C CA . THR A 1 125 ? -11.731 28.624 -2.277 1.00 32.18 125 THR A CA 1
ATOM 801 C C . THR A 1 125 ? -13.051 28.602 -3.032 1.00 30.42 125 THR A C 1
ATOM 802 O O . THR A 1 125 ? -13.869 27.704 -2.848 1.00 31.09 125 THR A O 1
ATOM 806 N N . PRO A 1 126 ? -13.292 29.596 -3.882 1.00 28.97 126 PRO A N 1
ATOM 807 C CA . PRO A 1 126 ? -14.565 29.549 -4.599 1.00 29.10 126 PRO A CA 1
ATOM 808 C C . PRO A 1 126 ? -14.538 28.474 -5.683 1.00 30.95 126 PRO A C 1
ATOM 809 O O . PRO A 1 126 ? -13.493 28.183 -6.267 1.00 32.56 126 PRO A O 1
ATOM 821 N N . THR A 1 128 ? -17.266 26.682 -8.886 1.00 32.67 128 THR A N 1
ATOM 822 C CA . THR A 1 128 ? -18.459 27.071 -9.625 1.00 32.10 128 THR A CA 1
ATOM 823 C C . THR A 1 128 ? -19.597 26.114 -9.414 1.00 32.47 128 THR A C 1
ATOM 824 O O . THR A 1 128 ? -19.396 24.902 -9.366 1.00 33.03 128 THR A O 1
ATOM 828 N N . LEU A 1 129 ? -20.801 26.660 -9.279 1.00 33.68 129 LEU A N 1
ATOM 829 C CA . LEU A 1 129 ? -21.962 25.819 -9.065 1.00 35.52 129 LEU A CA 1
ATOM 830 C C . LEU A 1 129 ? -23.116 26.152 -9.995 1.00 38.63 129 LEU A C 1
ATOM 831 O O . LEU A 1 129 ? -23.348 27.308 -10.346 1.00 40.78 129 LEU A O 1
ATOM 836 N N . ARG A 1 130 ? -23.835 25.115 -10.393 1.00 41.10 130 ARG A N 1
ATOM 837 C CA . ARG A 1 130 ? -24.972 25.258 -11.274 1.00 43.35 130 ARG A CA 1
ATOM 838 C C . ARG A 1 130 ? -26.143 24.716 -10.474 1.00 43.77 130 ARG A C 1
ATOM 839 O O . ARG A 1 130 ? -26.114 23.563 -10.049 1.00 45.11 130 ARG A O 1
ATOM 847 N N . GLY A 1 131 ? -27.165 25.527 -10.238 1.00 42.84 131 GLY A N 1
ATOM 848 C CA . GLY A 1 131 ? -28.289 25.012 -9.483 1.00 42.42 131 GLY A CA 1
ATOM 849 C C . GLY A 1 131 ? -29.550 25.819 -9.672 1.00 43.62 131 GLY A C 1
ATOM 850 O O . GLY A 1 131 ? -29.523 26.873 -10.319 1.00 44.09 131 GLY A O 1
ATOM 859 N N . TYR A 1 133 ? -31.879 28.187 -8.114 1.00 44.46 133 TYR A N 1
ATOM 860 C CA . TYR A 1 133 ? -31.955 29.117 -6.989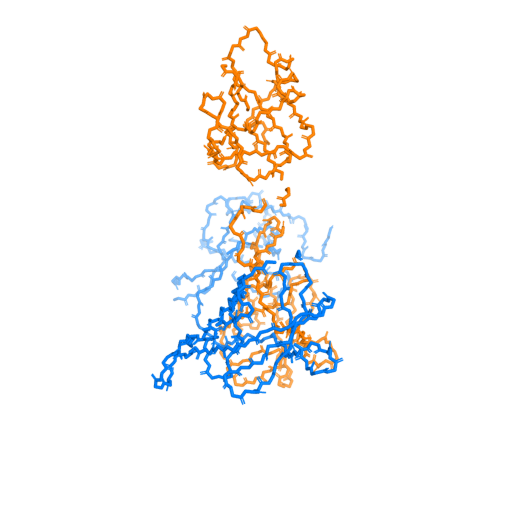 1.00 46.43 133 TYR A CA 1
ATOM 861 C C . TYR A 1 133 ? -33.393 29.522 -6.734 1.00 48.70 133 TYR A C 1
ATOM 862 O O . TYR A 1 133 ? -34.164 29.727 -7.671 1.00 49.32 133 TYR A O 1
ATOM 871 N N . PHE A 1 134 ? -33.744 29.650 -5.460 1.00 50.68 134 PHE A N 1
ATOM 872 C CA . PHE A 1 134 ? -35.092 30.031 -5.072 1.00 52.15 134 PHE A CA 1
ATOM 873 C C . PHE A 1 134 ? -35.072 30.840 -3.788 1.00 53.10 134 PHE A C 1
ATOM 874 O O . PHE A 1 134 ? -34.558 30.395 -2.769 1.00 52.79 134 PHE A O 1
ATOM 882 N N . TYR A 1 135 ? -35.638 32.035 -3.841 1.00 54.57 135 TYR A N 1
ATOM 883 C CA . TYR A 1 135 ? -35.671 32.891 -2.673 1.00 56.96 135 TYR A CA 1
ATOM 884 C C . TYR A 1 135 ? -37.100 33.260 -2.307 1.00 58.96 135 TYR A C 1
ATOM 885 O O . TYR A 1 135 ? -37.941 33.481 -3.183 1.00 59.24 135 TYR A O 1
ATOM 902 N N . ALA A 1 137 ? -39.183 34.997 1.432 1.00 59.41 137 ALA A N 1
ATOM 903 C CA . ALA A 1 137 ? -39.274 35.263 2.858 1.00 57.10 137 ALA A CA 1
ATOM 904 C C . ALA A 1 137 ? -37.886 35.125 3.471 1.00 56.71 137 ALA A C 1
ATOM 905 O O . ALA A 1 137 ? -37.643 34.249 4.304 1.00 57.74 137 ALA A O 1
ATOM 907 N N . ASP A 1 138 ? -36.972 35.981 3.033 1.00 54.82 138 ASP A N 1
ATOM 908 C CA . ASP A 1 138 ? -35.604 35.972 3.534 1.00 54.35 138 ASP A CA 1
ATOM 909 C C . ASP A 1 138 ? -34.910 34.612 3.655 1.00 52.42 138 ASP A C 1
ATOM 910 O O . ASP A 1 138 ? -34.052 34.412 4.520 1.00 52.39 138 ASP A O 1
ATOM 915 N N . ALA A 1 139 ? -35.269 33.679 2.787 1.00 48.18 139 ALA A N 1
ATOM 916 C CA . ALA A 1 139 ? -34.641 32.376 2.816 1.00 45.45 139 ALA A CA 1
ATOM 917 C C . ALA A 1 139 ? -34.272 31.998 1.398 1.00 44.07 139 ALA A C 1
ATOM 918 O O . ALA A 1 139 ? -35.135 31.866 0.536 1.00 45.11 139 ALA A O 1
ATOM 920 N N . ALA A 1 140 ? -32.985 31.838 1.145 1.00 41.65 140 ALA A N 1
ATOM 921 C CA . ALA A 1 140 ? -32.552 31.455 -0.180 1.00 39.45 140 ALA A CA 1
ATOM 922 C C . ALA A 1 140 ? -32.117 30.009 -0.130 1.00 38.31 140 ALA A C 1
ATOM 923 O O . ALA A 1 140 ? -31.461 29.602 0.816 1.00 38.70 140 ALA A O 1
ATOM 925 N N . THR A 1 141 ? -32.520 29.230 -1.127 1.00 37.73 141 THR A N 1
ATOM 926 C CA . THR A 1 141 ? -32.111 27.835 -1.228 1.00 39.11 141 THR A CA 1
ATOM 927 C C . THR A 1 141 ? -31.528 27.657 -2.620 1.00 38.39 141 THR A C 1
ATOM 928 O O . THR A 1 141 ? -31.800 28.448 -3.513 1.00 39.16 141 THR A O 1
ATOM 932 N N . PHE A 1 142 ? -30.719 26.624 -2.797 1.00 38.70 142 PHE A N 1
ATOM 933 C CA . PHE A 1 142 ? -30.073 26.357 -4.075 1.00 37.30 142 PHE A CA 1
ATOM 934 C C . PHE A 1 142 ? -30.032 24.856 -4.270 1.00 38.52 142 PHE A C 1
ATOM 935 O O . PHE A 1 142 ? -29.283 24.150 -3.587 1.00 37.29 142 PHE A O 1
ATOM 943 N N . THR A 1 143 ? -30.877 24.360 -5.167 1.00 40.51 143 THR A N 1
ATOM 944 C CA . THR A 1 143 ? -30.881 22.933 -5.456 1.00 42.83 143 THR A CA 1
ATOM 945 C C . THR A 1 143 ? -29.816 22.751 -6.535 1.00 44.12 143 THR A C 1
ATOM 946 O O . THR A 1 143 ? -29.955 23.240 -7.660 1.00 44.14 143 THR A O 1
ATOM 950 N N . ASP A 1 144 ? -28.738 22.071 -6.161 1.00 45.62 144 ASP A N 1
ATOM 951 C CA . ASP A 1 144 ? -27.601 21.867 -7.041 1.00 46.89 144 ASP A CA 1
ATOM 952 C C . ASP A 1 144 ? -27.808 20.851 -8.149 1.00 47.26 144 ASP A C 1
ATOM 953 O O . ASP A 1 144 ? -28.061 19.678 -7.889 1.00 47.22 144 ASP A O 1
ATOM 958 N N . CYS A 1 145 ? -27.687 21.316 -9.390 1.00 48.78 145 CYS A N 1
ATOM 959 C CA . CYS A 1 145 ? -27.866 20.463 -10.559 1.00 51.06 145 CYS A CA 1
ATOM 960 C C . CYS A 1 145 ? -27.033 19.194 -10.465 1.00 51.05 145 CYS A C 1
ATOM 961 O O . CYS A 1 145 ? -27.526 18.099 -10.719 1.00 51.70 145 CYS A O 1
ATOM 964 N N . ALA A 1 146 ? -25.770 19.347 -10.086 1.00 50.01 146 ALA A N 1
ATOM 965 C CA . ALA A 1 146 ? -24.852 18.219 -9.991 1.00 48.33 146 ALA A CA 1
ATOM 966 C C . ALA A 1 146 ? -25.202 17.103 -9.019 1.00 47.78 146 ALA A C 1
ATOM 967 O O . ALA A 1 146 ? -25.156 15.943 -9.392 1.00 48.77 146 ALA A O 1
ATOM 969 N N . THR A 1 147 ? -25.539 17.436 -7.778 1.00 47.70 147 THR A N 1
ATOM 970 C CA . THR A 1 147 ? -25.840 16.410 -6.779 1.00 47.07 147 THR A CA 1
ATOM 971 C C . THR A 1 147 ? -27.297 16.322 -6.401 1.00 47.29 147 THR A C 1
ATOM 972 O O . THR A 1 147 ? -27.683 15.467 -5.609 1.00 46.68 147 THR A O 1
ATOM 976 N N . GLY A 1 148 ? -28.104 17.221 -6.945 1.00 48.06 148 GLY A N 1
ATOM 977 C CA . GLY A 1 148 ? -29.514 17.203 -6.627 1.00 49.26 148 GLY A CA 1
ATOM 978 C C . GLY A 1 148 ? -29.784 17.620 -5.196 1.00 50.57 148 GLY A C 1
ATOM 979 O O . GLY A 1 148 ? -30.923 17.916 -4.833 1.00 51.47 148 GLY A O 1
ATOM 980 N N . LYS A 1 149 ? -28.745 17.635 -4.369 1.00 51.80 149 LYS A N 1
ATOM 981 C CA . LYS A 1 149 ? -28.908 18.051 -2.978 1.00 51.78 149 LYS A CA 1
ATOM 982 C C . LYS A 1 149 ? -29.219 19.547 -2.975 1.00 50.32 149 LYS A C 1
ATOM 983 O O . LYS A 1 149 ? -28.866 20.267 -3.911 1.00 49.82 149 LYS A O 1
ATOM 989 N N . ARG A 1 150 ? -29.887 20.019 -1.934 1.00 50.04 150 ARG A N 1
ATOM 990 C CA . ARG A 1 150 ? -30.241 21.428 -1.878 1.00 51.46 150 ARG A CA 1
ATOM 991 C C . ARG A 1 150 ? -29.761 22.122 -0.602 1.00 50.52 150 ARG A C 1
ATOM 992 O O . ARG A 1 150 ? -30.210 21.796 0.499 1.00 50.68 150 ARG A O 1
ATOM 1000 N N . PHE A 1 151 ? -28.848 23.081 -0.761 1.00 48.66 151 PHE A N 1
ATOM 1001 C CA . PHE A 1 151 ? -28.303 23.821 0.374 1.00 46.53 151 PHE A CA 1
ATOM 1002 C C . PHE A 1 151 ? -28.878 25.216 0.509 1.00 46.02 151 PHE A C 1
ATOM 1003 O O . PHE A 1 151 ? -29.546 25.716 -0.399 1.00 45.34 151 PHE A O 1
ATOM 1019 N N . VAL A 1 153 ? -28.461 29.314 0.862 1.00 39.00 153 VAL A N 1
ATOM 1020 C CA . VAL A 1 153 ? -27.538 30.289 0.315 1.00 36.64 153 VAL A CA 1
ATOM 1021 C C . VAL A 1 153 ? -27.522 31.527 1.198 1.00 36.49 153 VAL A C 1
ATOM 1022 O O . VAL A 1 153 ? -28.555 32.140 1.437 1.00 37.44 153 VAL A O 1
ATOM 1026 N N . ALA A 1 154 ? -26.345 31.881 1.698 1.00 35.94 154 ALA A N 1
ATOM 1027 C CA . ALA A 1 154 ? -26.209 33.048 2.561 1.00 35.56 154 ALA A CA 1
ATOM 1028 C C . ALA A 1 154 ? -26.935 34.227 1.929 1.00 35.98 154 ALA A C 1
ATOM 1029 O O . ALA A 1 154 ? -26.772 34.489 0.73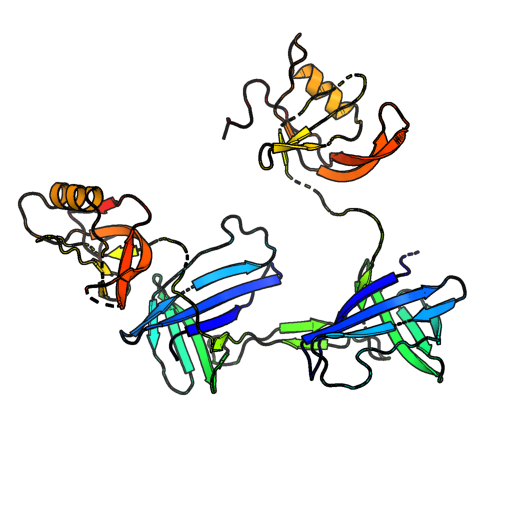6 1.00 36.72 154 ALA A O 1
ATOM 1031 N N . ASN A 1 155 ? -27.743 34.929 2.722 1.00 34.09 155 ASN A N 1
ATOM 1032 C CA . ASN A 1 155 ? -28.471 36.077 2.206 1.00 31.44 155 ASN A CA 1
ATOM 1033 C C . ASN A 1 155 ? -27.534 37.042 1.541 1.00 31.91 155 ASN A C 1
ATOM 1034 O O . ASN A 1 155 ? -26.456 37.310 2.055 1.00 32.91 155 ASN A O 1
ATOM 1039 N N . ASN A 1 156 ? -27.957 37.554 0.392 1.00 33.29 156 ASN A N 1
ATOM 1040 C CA . ASN A 1 156 ? -27.184 38.526 -0.364 1.00 34.95 156 ASN A CA 1
ATOM 1041 C C . ASN A 1 156 ? -28.160 39.358 -1.183 1.00 37.42 156 ASN A C 1
ATOM 1042 O O . ASN A 1 156 ? -28.700 38.904 -2.190 1.00 37.61 156 ASN A O 1
ATOM 1047 N N . ALA A 1 157 ? -28.389 40.580 -0.721 1.00 40.17 157 ALA A N 1
ATOM 1048 C CA . ALA A 1 157 ? -29.316 41.507 -1.350 1.00 41.77 157 ALA A CA 1
ATOM 1049 C C . ALA A 1 157 ? -29.336 41.450 -2.865 1.00 43.01 157 ALA A C 1
ATOM 1050 O O . ALA A 1 157 ? -30.338 41.065 -3.468 1.00 42.18 157 ALA A O 1
ATOM 1052 N N . GLU A 1 158 ? -28.220 41.836 -3.473 1.00 44.55 158 GLU A N 1
ATOM 1053 C CA . GLU A 1 158 ? -28.112 41.860 -4.922 1.00 45.92 158 GLU A CA 1
ATOM 1054 C C . GLU A 1 158 ? -28.512 40.563 -5.599 1.00 45.21 158 GLU A C 1
ATOM 1055 O O . GLU A 1 158 ? -29.260 40.577 -6.581 1.00 45.64 158 GLU A O 1
ATOM 1061 N N . LEU A 1 159 ? -28.019 39.441 -5.089 1.00 42.94 159 LEU A N 1
ATOM 1062 C CA . LEU A 1 159 ? -28.374 38.169 -5.688 1.00 42.19 159 LEU A CA 1
ATOM 1063 C C . LEU A 1 159 ? -29.900 38.026 -5.685 1.00 43.46 159 LEU A C 1
ATOM 1064 O O . LEU A 1 159 ? -30.508 37.772 -6.718 1.00 44.32 159 LEU A O 1
ATOM 1069 N N . GLU A 1 160 ? -30.515 38.224 -4.524 1.00 45.51 160 GLU A N 1
ATOM 1070 C CA . GLU A 1 160 ? -31.962 38.106 -4.386 1.00 46.71 160 GLU A CA 1
ATOM 1071 C C . GLU A 1 160 ? -32.714 39.063 -5.296 1.00 47.89 160 GLU A C 1
ATOM 1072 O O . GLU A 1 160 ? -33.786 38.730 -5.810 1.00 47.75 160 GLU A O 1
ATOM 1078 N N . ARG A 1 161 ? -32.168 40.257 -5.490 1.00 49.15 161 ARG A N 1
ATOM 1079 C CA . ARG A 1 161 ? -32.813 41.223 -6.368 1.00 50.90 161 ARG A CA 1
ATOM 1080 C C . ARG A 1 161 ? -32.833 40.599 -7.767 1.00 50.75 161 ARG A C 1
ATOM 1081 O O . ARG A 1 161 ? -33.894 40.377 -8.355 1.00 50.54 161 ARG A O 1
ATOM 1089 N N . SER A 1 162 ? -31.638 40.304 -8.270 1.00 49.64 162 SER A N 1
ATOM 1090 C CA . SER A 1 162 ? -31.448 39.704 -9.584 1.00 48.18 162 SER A CA 1
ATOM 1091 C C . SER A 1 162 ? -32.360 38.509 -9.804 1.00 47.48 162 SER A C 1
ATOM 1092 O O . SER A 1 162 ? -32.992 38.389 -10.847 1.00 47.45 162 SER A O 1
ATOM 1095 N N . TYR A 1 163 ? -32.428 37.619 -8.824 1.00 47.55 163 TYR A N 1
ATOM 1096 C CA . TYR A 1 163 ? -33.290 36.449 -8.950 1.00 48.12 163 TYR A CA 1
ATOM 1097 C C . TYR A 1 163 ? -34.707 36.896 -9.283 1.00 49.48 163 TYR A C 1
ATOM 1098 O O . TYR A 1 163 ? -35.287 36.476 -10.282 1.00 49.75 163 TYR A O 1
ATOM 1107 N N . LEU A 1 164 ? -35.253 37.757 -8.433 1.00 51.45 164 LEU A N 1
ATOM 1108 C CA . LEU A 1 164 ? -36.609 38.258 -8.602 1.00 51.91 164 LEU A CA 1
ATOM 1109 C C . LEU A 1 164 ? -36.794 38.866 -9.983 1.00 53.41 164 LEU A C 1
ATOM 1110 O O . LEU A 1 164 ? -37.765 38.561 -10.681 1.00 54.02 164 LEU A O 1
ATOM 1115 N N . ALA A 1 165 ? -35.843 39.714 -10.369 1.00 54.32 165 ALA A N 1
ATOM 1116 C CA . ALA A 1 165 ? -35.866 40.396 -11.661 1.00 55.43 165 ALA A CA 1
ATOM 1117 C C . ALA A 1 165 ? -35.771 39.436 -12.841 1.00 56.92 165 ALA A C 1
ATOM 1118 O O . ALA A 1 165 ? -35.982 39.834 -13.987 1.00 58.56 165 ALA A O 1
ATOM 1120 N N . ALA A 1 166 ? -35.456 38.176 -12.563 1.00 57.43 166 ALA A N 1
ATOM 1121 C CA . ALA A 1 166 ? -35.321 37.189 -13.618 1.00 57.16 166 ALA A CA 1
ATOM 1122 C C . ALA A 1 166 ? -36.457 36.186 -13.618 1.00 58.48 166 ALA A C 1
ATOM 1123 O O . ALA A 1 166 ? -36.711 35.539 -14.625 1.00 59.77 166 ALA A O 1
ATOM 1125 N N . ARG A 1 167 ? -37.149 36.050 -12.496 1.00 59.64 167 ARG A N 1
ATOM 1126 C CA . ARG A 1 167 ? -38.245 35.098 -12.425 1.00 61.23 167 ARG A CA 1
ATOM 1127 C C . ARG A 1 167 ? -39.581 35.710 -12.866 1.00 63.02 167 ARG A C 1
ATOM 1128 O O . ARG A 1 167 ? -40.630 35.052 -12.817 1.00 62.82 167 ARG A O 1
ATOM 1136 N N . GLY A 1 168 ? -39.531 36.972 -13.293 1.00 64.42 168 GLY A N 1
ATOM 1137 C CA . GLY A 1 168 ? -40.719 37.679 -13.752 1.00 64.99 168 GLY A CA 1
ATOM 1138 C C . GLY A 1 168 ? -42.029 37.394 -13.033 1.00 65.65 168 GLY A C 1
ATOM 1139 O O . GLY A 1 168 ? -42.078 37.280 -11.809 1.00 65.89 168 GLY A O 1
ATOM 1140 N N . HIS A 1 169 ? -43.102 37.287 -13.809 1.00 66.29 169 HIS A N 1
ATOM 1141 C CA . HIS A 1 169 ? -44.426 37.023 -13.261 1.00 66.74 169 HIS A CA 1
ATOM 1142 C C . HIS A 1 169 ? -44.568 35.571 -12.834 1.00 66.91 169 HIS A C 1
ATOM 1143 O O . HIS A 1 169 ? -45.364 34.818 -13.407 1.00 67.27 169 HIS A O 1
ATOM 1145 N N . SER A 1 170 ? -43.793 35.183 -11.826 1.00 66.55 170 SER A N 1
ATOM 1146 C CA . SER A 1 170 ? -43.847 33.819 -11.307 1.00 66.16 170 SER A CA 1
ATOM 1147 C C . SER A 1 170 ? -42.993 33.665 -10.060 1.00 64.53 170 SER A C 1
ATOM 1148 O O . SER A 1 170 ? -41.970 34.332 -9.903 1.00 64.70 170 SER A O 1
ATOM 1151 N N . GLU A 1 171 ? -43.425 32.784 -9.169 1.00 62.22 171 GLU A N 1
ATOM 1152 C CA . GLU A 1 171 ? -42.676 32.510 -7.954 1.00 60.02 171 GLU A CA 1
ATOM 1153 C C . GLU A 1 171 ? -41.992 31.160 -8.187 1.00 58.08 171 GLU A C 1
ATOM 1154 O O . GLU A 1 171 ? -42.219 30.195 -7.453 1.00 58.74 171 GLU A O 1
ATOM 1156 N N . LYS A 1 172 ? -41.158 31.093 -9.222 1.00 54.47 172 LYS A N 1
ATOM 1157 C CA . LYS A 1 172 ? -40.477 29.850 -9.549 1.00 52.08 172 LYS A CA 1
ATOM 1158 C C . LYS A 1 172 ? -38.966 29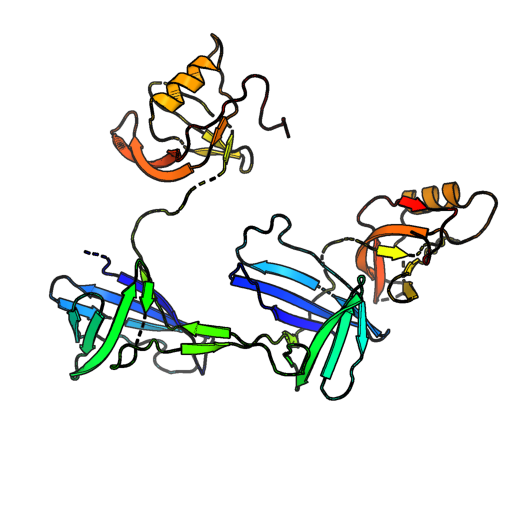.960 -9.415 1.00 50.14 172 LYS A C 1
ATOM 1159 O O . LYS A 1 172 ? -38.398 31.033 -9.586 1.00 50.99 172 LYS A O 1
ATOM 1161 N N . PRO A 1 173 ? -38.294 28.844 -9.089 1.00 48.07 173 PRO A N 1
ATOM 1162 C CA . PRO A 1 173 ? -36.835 28.843 -8.946 1.00 47.01 173 PRO A CA 1
ATOM 1163 C C . PRO A 1 173 ? -36.158 29.010 -10.306 1.00 46.02 173 PRO A C 1
ATOM 1164 O O . PRO A 1 173 ? -36.582 28.419 -11.296 1.00 48.20 173 PRO A O 1
ATOM 1168 N N . VAL A 1 174 ? -35.111 29.821 -10.347 1.00 43.85 174 VAL A N 1
ATOM 1169 C CA . VAL A 1 174 ? -34.394 30.084 -11.582 1.00 42.70 174 VAL A CA 1
ATOM 1170 C C . VAL A 1 174 ? -33.001 29.464 -11.576 1.00 43.86 174 VAL A C 1
ATOM 1171 O O . VAL A 1 174 ? -32.298 29.491 -10.557 1.00 42.63 174 VAL A O 1
ATOM 1175 N N . LEU A 1 175 ? -32.600 28.905 -12.716 1.00 44.65 175 LEU A N 1
ATOM 1176 C CA . LEU A 1 175 ? -31.281 28.294 -12.818 1.00 43.99 175 LEU A CA 1
ATOM 1177 C C . LEU A 1 175 ? -30.290 29.407 -12.546 1.00 43.16 175 LEU A C 1
ATOM 1178 O O . LEU A 1 175 ? -30.490 30.533 -12.995 1.00 44.09 175 LEU A O 1
ATOM 1183 N N . LEU A 1 176 ? -29.221 29.096 -11.822 1.00 42.03 176 LEU A N 1
ATOM 1184 C CA . LEU A 1 176 ? -28.226 30.104 -11.484 1.00 40.09 176 LEU A CA 1
ATOM 1185 C C . LEU A 1 176 ? -26.854 29.485 -11.545 1.00 39.17 176 LEU A C 1
ATOM 1186 O O . LEU A 1 176 ? -26.671 28.333 -11.155 1.00 41.18 176 LEU A O 1
ATOM 1191 N N . SER A 1 177 ? -25.894 30.247 -12.051 1.00 38.13 177 SER A N 1
ATOM 1192 C CA . SER A 1 177 ? -24.508 29.804 -12.130 1.00 37.01 177 SER A CA 1
ATOM 1193 C C . SER A 1 177 ? -23.696 30.794 -11.306 1.00 37.05 177 SER A C 1
ATOM 1194 O O . SER A 1 177 ? -23.528 31.946 -11.699 1.00 36.89 177 SER A O 1
ATOM 1197 N N . VAL A 1 178 ? -23.186 30.365 -10.161 1.00 35.89 178 VAL A N 1
ATOM 1198 C CA . VAL A 1 178 ? -22.432 31.288 -9.333 1.00 34.82 178 VAL A CA 1
ATOM 1199 C C . VAL A 1 178 ? -21.216 30.621 -8.738 1.00 36.61 178 VAL A C 1
ATOM 1200 O O . VAL A 1 178 ? -21.167 29.392 -8.636 1.00 38.86 178 VAL A O 1
ATOM 1204 N N . GLU A 1 179 ? -20.231 31.432 -8.362 1.00 36.19 179 GLU A N 1
ATOM 1205 C CA . GLU A 1 179 ? -19.037 30.920 -7.715 1.00 36.47 179 GLU A CA 1
ATOM 1206 C C . GLU A 1 179 ? -19.331 31.021 -6.233 1.00 35.95 179 GLU A C 1
ATOM 1207 O O . GLU A 1 179 ? -19.985 31.962 -5.801 1.00 35.57 179 GLU A O 1
ATOM 1213 N N . GLY A 1 180 ? -18.873 30.052 -5.457 1.00 35.06 180 GLY A N 1
ATOM 1214 C CA . GLY A 1 180 ? -19.128 30.104 -4.034 1.00 35.60 180 GLY A CA 1
ATOM 1215 C C . GLY A 1 180 ? -18.441 29.001 -3.267 1.00 35.69 180 GLY A C 1
ATOM 1216 O O . GLY A 1 180 ? -17.890 28.078 -3.859 1.00 36.10 180 GLY A O 1
ATOM 1217 N N . HIS A 1 181 ? -18.460 29.103 -1.945 1.00 35.49 181 HIS A N 1
ATOM 1218 C CA . HIS A 1 181 ? -17.846 28.095 -1.089 1.00 36.06 181 HIS A CA 1
ATOM 1219 C C . HIS A 1 181 ? -18.782 27.824 0.075 1.00 36.25 181 HIS A C 1
ATOM 1220 O O . HIS A 1 181 ? -19.683 28.614 0.349 1.00 36.88 181 HIS A O 1
ATOM 1227 N N . PHE A 1 182 ? -18.588 26.704 0.757 1.00 36.74 182 PHE A N 1
ATOM 1228 C CA . PHE A 1 182 ? -19.443 26.395 1.888 1.00 37.09 182 PHE A CA 1
ATOM 1229 C C . PHE A 1 182 ? -18.871 26.950 3.170 1.00 38.13 182 PHE A C 1
ATOM 1230 O O . PHE A 1 182 ? -17.658 26.931 3.379 1.00 39.73 182 PHE A O 1
ATOM 1238 N N . THR A 1 183 ? -19.743 27.453 4.031 1.00 37.95 183 THR A N 1
ATOM 1239 C CA . THR A 1 183 ? -19.289 27.991 5.293 1.00 38.53 183 THR A CA 1
ATOM 1240 C C . THR A 1 183 ? -20.265 27.586 6.367 1.00 39.86 183 THR A C 1
ATOM 1241 O O . THR A 1 183 ? -21.361 27.130 6.064 1.00 41.28 183 THR A O 1
ATOM 1245 N N . LEU A 1 184 ? -19.866 27.742 7.621 1.00 41.46 184 LEU A N 1
ATOM 1246 C CA . LEU A 1 184 ? -20.731 27.400 8.742 1.00 43.39 184 LEU A CA 1
ATOM 1247 C C . LEU A 1 184 ? -21.442 28.645 9.219 1.00 46.71 184 LEU A C 1
ATOM 1248 O O . LEU A 1 184 ? -20.826 29.691 9.392 1.00 47.13 184 LEU A O 1
ATOM 1253 N N . GLU A 1 185 ? -22.745 28.529 9.431 1.00 51.78 185 GLU A N 1
ATOM 1254 C CA . GLU A 1 185 ? -23.532 29.649 9.904 1.00 57.08 185 GLU A CA 1
ATOM 1255 C C . GLU A 1 185 ? -24.289 29.210 11.153 1.00 59.86 185 GLU A C 1
ATOM 1256 O O . GLU A 1 185 ? -24.038 28.132 11.685 1.00 59.80 185 GLU A O 1
ATOM 1262 N N . GLY A 1 186 ? -25.214 30.047 11.617 1.00 64.12 186 GLY A N 1
ATOM 1263 C CA . GLY A 1 186 ? -25.985 29.725 12.808 1.00 67.55 186 GLY A CA 1
ATOM 1264 C C . GLY A 1 186 ? -27.271 28.928 12.606 1.00 70.37 186 GLY A C 1
ATOM 1265 O O . GLY A 1 186 ? -27.255 27.686 12.647 1.00 70.98 186 GLY A O 1
ATOM 1266 N N . ASN A 1 187 ? -28.385 29.636 12.391 1.00 72.12 187 ASN A N 1
ATOM 1267 C CA . ASN A 1 187 ? -29.699 29.000 12.216 1.00 73.56 187 ASN A CA 1
ATOM 1268 C C . ASN A 1 187 ? -30.865 29.988 11.940 1.00 74.02 187 ASN A C 1
ATOM 1269 O O . ASN A 1 187 ? -31.672 30.276 12.858 1.00 73.90 187 ASN A O 1
ATOM 1274 N N . PRO A 1 193 ? -24.683 25.769 14.176 1.00 55.94 193 PRO A N 1
ATOM 1275 C CA . PRO A 1 193 ? -23.589 25.582 13.190 1.00 55.15 193 PRO A CA 1
ATOM 1276 C C . PRO A 1 193 ? -24.062 24.689 12.053 1.00 54.11 193 PRO A C 1
ATOM 1277 O O . PRO A 1 193 ? -24.090 23.466 12.200 1.00 54.60 193 PRO A O 1
ATOM 1281 N N . THR A 1 194 ? -24.432 25.296 10.925 1.00 52.42 194 THR A N 1
ATOM 1282 C CA . THR A 1 194 ? -24.904 24.526 9.776 1.00 49.25 194 THR A CA 1
ATOM 1283 C C . THR A 1 194 ? -24.327 25.010 8.439 1.00 47.34 194 THR A C 1
ATOM 1284 O O . THR A 1 194 ? -24.248 26.208 8.163 1.00 46.26 194 THR A O 1
ATOM 1288 N N . LYS A 1 195 ? -23.928 24.047 7.616 1.00 45.84 195 LYS A N 1
ATOM 1289 C CA . LYS A 1 195 ? -23.361 24.300 6.294 1.00 42.68 195 LYS A CA 1
ATOM 1290 C C . LYS A 1 195 ? -24.273 25.246 5.513 1.00 39.78 195 LYS A C 1
ATOM 1291 O O . LYS A 1 195 ? -25.492 25.134 5.584 1.00 39.69 195 LYS A O 1
ATOM 1297 N N . VAL A 1 196 ? -23.680 26.174 4.771 1.00 36.14 196 VAL A N 1
ATOM 1298 C CA . VAL A 1 196 ? -24.447 27.130 3.988 1.00 34.42 196 VAL A CA 1
ATOM 1299 C C . VAL A 1 196 ? -23.584 27.605 2.832 1.00 34.45 196 VAL A C 1
ATOM 1300 O O . VAL A 1 196 ? -22.369 27.752 2.988 1.00 34.38 196 VAL A O 1
ATOM 1304 N N . LEU A 1 197 ? -24.203 27.861 1.683 1.00 33.15 197 LEU A N 1
ATOM 1305 C CA . LEU A 1 197 ? -23.451 28.311 0.518 1.00 33.61 197 LEU A CA 1
ATOM 1306 C C . LEU A 1 197 ? -23.289 29.814 0.502 1.00 34.23 197 LEU A C 1
ATOM 1307 O O . LEU A 1 197 ? -24.277 30.553 0.473 1.00 34.17 197 LEU A O 1
ATOM 1312 N N . ALA A 1 198 ? -22.037 30.262 0.506 1.00 33.44 198 ALA A N 1
ATOM 1313 C CA . ALA A 1 198 ? -21.732 31.687 0.483 1.00 33.11 198 ALA A CA 1
ATOM 1314 C C . ALA A 1 198 ? -21.243 32.048 -0.913 1.00 34.00 198 ALA A C 1
ATOM 1315 O O . ALA A 1 198 ? -20.259 31.488 -1.398 1.00 35.87 198 ALA A O 1
ATOM 1317 N N . PRO A 1 199 ? -21.930 32.976 -1.590 1.00 34.15 199 PRO A N 1
ATOM 1318 C CA . PRO A 1 199 ? -21.496 33.360 -2.941 1.00 34.19 199 PRO A CA 1
ATOM 1319 C C . PRO A 1 199 ? -20.162 34.107 -2.950 1.00 34.44 199 PRO A C 1
ATOM 1320 O O . PRO A 1 199 ? -19.798 34.727 -1.962 1.00 36.55 199 PRO A O 1
ATOM 1324 N N . ASP A 1 200 ? -19.427 34.030 -4.058 1.00 35.53 200 ASP A N 1
ATOM 1325 C CA . ASP A 1 200 ? -18.141 34.719 -4.192 1.00 34.97 200 ASP A CA 1
ATOM 1326 C C . ASP A 1 200 ? -18.162 35.658 -5.387 1.00 35.97 200 ASP A C 1
ATOM 1327 O O . ASP A 1 200 ? -17.202 36.404 -5.608 1.00 36.64 200 ASP A O 1
ATOM 1332 N N . THR A 1 201 ? -19.239 35.606 -6.169 1.00 35.54 201 THR A N 1
ATOM 1333 C CA . THR A 1 201 ? -19.378 36.465 -7.348 1.00 36.79 201 THR A CA 1
ATOM 1334 C C . THR A 1 201 ? -20.854 36.755 -7.608 1.00 38.73 201 THR A C 1
ATOM 1335 O O . THR A 1 201 ? -21.732 36.059 -7.086 1.00 39.23 201 THR A O 1
ATOM 1339 N N . ALA A 1 202 ? -21.129 37.777 -8.416 1.00 39.13 202 ALA A N 1
ATOM 1340 C CA . ALA A 1 202 ? -22.508 38.093 -8.762 1.00 40.22 202 ALA A CA 1
ATOM 1341 C C . ALA A 1 202 ? -23.004 36.862 -9.498 1.00 42.76 202 ALA A C 1
ATOM 1342 O O . ALA A 1 202 ? -22.209 36.069 -10.008 1.00 44.36 202 ALA A O 1
ATOM 1344 N N . GLY A 1 203 ? -24.308 36.678 -9.565 1.00 44.38 203 GLY A N 1
ATOM 1345 C CA . GLY A 1 203 ? -24.786 35.504 -10.260 1.00 46.93 203 GLY A CA 1
ATOM 1346 C C . GLY A 1 203 ? -25.051 35.754 -11.729 1.00 48.98 203 GLY A C 1
ATOM 1347 O O . GLY A 1 203 ? -24.842 36.853 -12.251 1.00 49.16 203 GLY A O 1
ATOM 1348 N N . LYS A 1 204 ? -25.510 34.707 -12.396 1.00 49.70 204 LYS A N 1
ATOM 1349 C CA . LYS A 1 204 ? -25.852 34.766 -13.802 1.00 50.27 204 LYS A CA 1
ATOM 1350 C C . LYS A 1 204 ? -27.069 33.871 -13.872 1.00 51.02 204 LYS A C 1
ATOM 1351 O O . LYS A 1 204 ? -26.938 32.649 -13.929 1.00 51.72 204 LYS A O 1
ATOM 1353 N N . PHE A 1 205 ? -28.253 34.476 -13.829 1.00 51.70 205 PHE A N 1
ATOM 1354 C CA . PHE A 1 205 ? -29.485 33.704 -13.871 1.00 52.57 205 PHE A CA 1
ATOM 1355 C C . PHE A 1 205 ? -29.940 33.391 -15.280 1.00 52.98 205 PHE A C 1
ATOM 1356 O O . PHE A 1 205 ? -29.784 34.208 -16.181 1.00 54.41 205 PHE A O 1
ATOM 1364 N N . TYR A 1 206 ? -30.497 32.198 -15.453 1.00 53.30 206 TYR A N 1
ATOM 1365 C CA . TYR A 1 206 ? -31.014 31.738 -16.737 1.00 54.12 206 TYR A CA 1
ATOM 1366 C C . TYR A 1 206 ? -32.462 31.288 -16.512 1.00 55.77 206 TYR A C 1
ATOM 1367 O O . TYR A 1 206 ? -32.732 30.124 -16.172 1.00 54.75 206 TYR A O 1
ATOM 1376 N N . PRO A 1 207 ? -33.413 32.220 -16.699 1.00 57.28 207 PRO A N 1
ATOM 1377 C CA . PRO A 1 207 ? -34.860 32.050 -16.540 1.00 58.92 207 PRO A CA 1
ATOM 1378 C C . PRO A 1 207 ? -35.582 30.959 -17.319 1.00 60.50 207 PRO A C 1
ATOM 1379 O O . PRO A 1 207 ? -36.358 30.190 -16.745 1.00 60.69 207 PRO A O 1
ATOM 1383 N N . ASN A 1 208 ? -35.338 30.888 -18.619 1.00 62.76 208 ASN A N 1
ATOM 1384 C CA . ASN A 1 208 ? -36.025 29.899 -19.442 1.00 64.49 208 ASN A CA 1
ATOM 1385 C C . ASN A 1 208 ? -35.533 28.465 -19.247 1.00 65.27 208 ASN A C 1
ATOM 1386 O O . ASN A 1 208 ? -36.310 27.517 -19.369 1.00 65.62 208 ASN A O 1
ATOM 1388 N N . GLN A 1 209 ? -34.254 28.311 -18.920 1.00 66.12 209 GLN A N 1
ATOM 1389 C CA . GLN A 1 209 ? -33.654 26.987 -18.759 1.00 66.43 209 GLN A CA 1
ATOM 1390 C C . GLN A 1 209 ? -33.804 26.326 -17.398 1.00 66.58 209 GLN A C 1
ATOM 1391 O O . GLN A 1 209 ? -34.210 26.950 -16.417 1.00 66.05 209 GLN A O 1
ATOM 1397 N N . ASP A 1 210 ? -33.447 25.044 -17.370 1.00 67.34 210 ASP A N 1
ATOM 1398 C CA . ASP A 1 210 ? -33.466 24.227 -16.163 1.00 68.64 210 ASP A CA 1
ATOM 1399 C C . ASP A 1 210 ? -32.178 23.398 -16.249 1.00 68.40 210 ASP A C 1
ATOM 1400 O O . ASP A 1 210 ? -31.423 23.537 -17.209 1.00 68.33 210 ASP A O 1
ATOM 1405 N N . CYS A 1 211 ? -31.923 22.536 -15.272 1.00 68.49 211 CYS A N 1
ATOM 1406 C CA . CYS A 1 211 ? -30.683 21.764 -15.271 1.00 69.16 211 CYS A CA 1
ATOM 1407 C C . CYS A 1 211 ? -30.344 20.956 -16.524 1.00 71.27 211 CYS A C 1
ATOM 1408 O O . CYS A 1 211 ? -29.186 20.934 -16.951 1.00 70.71 211 CYS A O 1
ATOM 1411 N N . SER A 1 212 ? -31.342 20.292 -17.105 1.00 73.67 212 SER A N 1
ATOM 1412 C CA . SER A 1 212 ? -31.139 19.466 -18.301 1.00 75.33 212 SER A CA 1
ATOM 1413 C C . SER A 1 212 ? -30.534 20.222 -19.483 1.00 75.69 212 SER A C 1
ATOM 1414 O O . SER A 1 212 ? -29.560 19.775 -20.088 1.00 74.91 212 SER A O 1
ATOM 1417 N N . SER A 1 213 ? -31.125 21.368 -19.801 1.00 76.52 213 SER A N 1
ATOM 1418 C CA . SER A 1 213 ? -30.689 22.201 -20.918 1.00 77.88 213 SER A CA 1
ATOM 1419 C C . SER A 1 213 ? -29.194 22.507 -20.972 1.00 77.98 213 SER A C 1
ATOM 1420 O O . SER A 1 213 ? -28.445 22.193 -20.052 1.00 78.11 213 SER A O 1
ATOM 1423 N N . LEU A 1 214 ? -28.778 23.122 -22.076 1.00 78.78 214 LEU A N 1
ATOM 1424 C CA . LEU A 1 214 ? -27.388 23.505 -22.302 1.00 79.70 214 LEU A CA 1
ATOM 1425 C C . LEU A 1 214 ? -27.341 24.628 -23.353 1.00 80.02 214 LEU A C 1
ATOM 1426 O O . LEU A 1 214 ? -28.385 24.892 -23.989 1.00 79.88 214 LEU A O 1
ATOM 1439 N N . PRO B 1 22 ? -14.899 9.255 9.640 1.00 87.15 22 PRO B N 1
ATOM 1440 C CA . PRO B 1 22 ? -14.594 10.687 9.795 1.00 84.69 22 PRO B CA 1
ATOM 1441 C C . PRO B 1 22 ? -14.911 11.512 8.546 1.00 81.56 22 PRO B C 1
ATOM 1442 O O . PRO B 1 22 ? -14.878 10.999 7.427 1.00 81.25 22 PRO B O 1
ATOM 1446 N N . GLN B 1 23 ? -15.210 12.791 8.742 1.00 77.58 23 GLN B N 1
ATOM 1447 C CA . GLN B 1 23 ? -15.572 13.657 7.629 1.00 74.44 23 GLN B CA 1
ATOM 1448 C C . GLN B 1 23 ? -14.436 14.494 7.042 1.00 72.30 23 GLN B C 1
ATOM 1449 O O . GLN B 1 23 ? -14.502 14.903 5.880 1.00 71.80 23 GLN B O 1
ATOM 1451 N N . SER B 1 24 ? -13.395 14.740 7.830 1.00 69.14 24 SER B N 1
ATOM 1452 C CA . SER B 1 24 ? -12.284 15.564 7.367 1.00 65.41 24 SER B CA 1
ATOM 1453 C C . SER B 1 24 ? -10.993 14.782 7.094 1.00 62.86 24 SER B C 1
ATOM 1454 O O . SER B 1 24 ? -10.586 13.941 7.896 1.00 62.03 24 SER B O 1
ATOM 1457 N N . TRP B 1 25 ? -10.351 15.070 5.961 1.00 60.03 25 TRP B N 1
ATOM 1458 C CA . TRP B 1 25 ? -9.104 14.395 5.582 1.00 56.93 25 TRP B CA 1
ATOM 1459 C C . TRP B 1 25 ? -8.107 15.344 4.940 1.00 53.69 25 TRP B C 1
ATOM 1460 O O . TRP B 1 25 ? -8.484 16.402 4.443 1.00 53.05 25 TRP B O 1
ATOM 1471 N N . ARG B 1 26 ? -6.839 14.945 4.933 1.00 51.00 26 ARG B N 1
ATOM 1472 C CA . ARG B 1 26 ? -5.763 15.760 4.361 1.00 49.12 26 ARG B CA 1
ATOM 1473 C C . ARG B 1 26 ? -4.591 14.907 3.868 1.00 46.55 26 ARG B C 1
ATOM 1474 O O . ARG B 1 26 ? -4.277 13.864 4.449 1.00 46.75 26 ARG B O 1
ATOM 1482 N N . GLY B 1 27 ? -3.939 15.352 2.801 1.00 43.16 27 GLY B N 1
ATOM 1483 C CA . GLY B 1 27 ? -2.820 14.592 2.275 1.00 40.58 27 GLY B CA 1
ATOM 1484 C C . GLY B 1 27 ? -2.326 15.113 0.943 1.00 39.15 27 GLY B C 1
ATOM 1485 O O . GLY B 1 27 ? -2.829 16.112 0.437 1.00 39.66 27 GLY B O 1
ATOM 1486 N N . VAL B 1 28 ? -1.340 14.439 0.365 1.00 37.63 28 VAL B N 1
ATOM 1487 C CA . VAL B 1 28 ? -0.792 14.872 -0.914 1.00 35.96 28 VAL B CA 1
ATOM 1488 C C . VAL B 1 28 ? -1.153 13.926 -2.049 1.00 36.36 28 VAL B C 1
ATOM 1489 O O . VAL B 1 28 ? -0.862 12.738 -1.988 1.00 37.09 28 VAL B O 1
ATOM 1493 N N . LEU B 1 29 ? -1.792 14.458 -3.084 1.00 36.45 29 LEU B N 1
ATOM 1494 C CA . LEU B 1 29 ? -2.169 13.650 -4.236 1.00 35.47 29 LEU B CA 1
ATOM 1495 C C . LEU B 1 29 ? -1.133 13.912 -5.310 1.00 35.04 29 LEU B C 1
ATOM 1496 O O . LEU B 1 29 ? -0.421 14.913 -5.273 1.00 33.41 29 LEU B O 1
ATOM 1501 N N . PRO B 1 30 ? -1.034 13.006 -6.278 1.00 35.60 30 PRO B N 1
ATOM 1502 C CA . PRO B 1 30 ? -0.107 13.058 -7.406 1.00 38.25 30 PRO B CA 1
ATOM 1503 C C . PRO B 1 30 ? -0.252 14.258 -8.328 1.00 40.30 30 PRO B C 1
ATOM 1504 O O . PRO B 1 30 ? -1.357 14.689 -8.634 1.00 41.59 30 PRO B O 1
ATOM 1508 N N . CYS B 1 31 ? 0.890 14.774 -8.769 1.00 43.02 31 CYS B N 1
ATOM 1509 C CA . CYS B 1 31 ? 0.974 15.925 -9.659 1.00 46.70 31 CYS B CA 1
ATOM 1510 C C . CYS B 1 31 ? 1.931 15.533 -10.773 1.00 49.10 31 CYS B C 1
ATOM 1511 O O . CYS B 1 31 ? 3.100 15.230 -10.508 1.00 50.26 31 CYS B O 1
ATOM 1514 N N . ALA B 1 32 ? 1.463 15.548 -12.015 1.00 50.14 32 ALA B N 1
ATOM 1515 C CA . ALA B 1 32 ? 2.334 15.166 -13.117 1.00 50.94 32 ALA B CA 1
ATOM 1516 C C . ALA B 1 32 ? 3.530 16.094 -13.257 1.00 51.47 32 ALA B C 1
ATOM 1517 O O . ALA B 1 32 ? 4.668 15.631 -13.364 1.00 51.55 32 ALA B O 1
ATOM 1519 N N . ASP B 1 33 ? 3.277 17.400 -13.240 1.00 51.29 33 ASP B N 1
ATOM 1520 C CA . ASP B 1 33 ? 4.348 18.373 -13.406 1.00 51.42 33 ASP B CA 1
ATOM 1521 C C . ASP B 1 33 ? 4.756 19.135 -12.151 1.00 51.18 33 ASP B C 1
ATOM 1522 O O . ASP B 1 33 ? 5.219 20.280 -12.242 1.00 51.20 33 ASP B O 1
ATOM 1527 N N . CYS B 1 34 ? 4.603 18.528 -10.979 1.00 50.40 34 CYS B N 1
ATOM 1528 C CA . CYS B 1 34 ? 4.992 19.246 -9.772 1.00 49.98 34 CYS B CA 1
ATOM 1529 C C . CYS B 1 34 ? 5.247 18.408 -8.518 1.00 48.96 34 CYS B C 1
ATOM 1530 O O . CYS B 1 34 ? 5.080 17.185 -8.526 1.00 50.11 34 CYS B O 1
ATOM 1533 N N . GLU B 1 35 ? 5.676 19.075 -7.449 1.00 46.72 35 GLU B N 1
ATOM 1534 C CA . GLU B 1 35 ? 5.988 18.412 -6.183 1.00 45.10 35 GLU B CA 1
ATOM 1535 C C . GLU B 1 35 ? 4.796 17.639 -5.630 1.00 43.98 35 GLU B C 1
ATOM 1536 O O . GLU B 1 35 ? 4.955 16.702 -4.841 1.00 44.54 35 GLU B O 1
ATOM 1542 N N . GLY B 1 36 ? 3.600 18.030 -6.063 1.00 42.18 36 GLY B N 1
ATOM 1543 C CA . GLY B 1 36 ? 2.388 17.374 -5.611 1.00 38.71 36 GLY B CA 1
ATOM 1544 C C . GLY B 1 36 ? 1.229 18.333 -5.403 1.00 38.15 36 GLY B C 1
ATOM 1545 O O . GLY B 1 36 ? 1.350 19.551 -5.634 1.00 37.03 36 GLY B O 1
ATOM 1546 N N . ILE B 1 37 ? 0.096 17.781 -4.966 1.00 36.60 37 ILE B N 1
ATOM 1547 C CA . ILE B 1 37 ? -1.098 18.579 -4.702 1.00 33.55 37 ILE B CA 1
ATOM 1548 C C . ILE B 1 37 ? -1.539 18.422 -3.255 1.00 32.79 37 ILE B C 1
ATOM 1549 O O . ILE B 1 37 ? -1.961 17.347 -2.852 1.00 31.72 37 ILE B O 1
ATOM 1554 N N . GLU B 1 38 ? -1.431 19.485 -2.468 1.00 33.03 38 GLU B N 1
ATOM 1555 C CA . GLU B 1 38 ? -1.868 19.409 -1.082 1.00 33.00 38 GLU B CA 1
ATOM 1556 C C . GLU B 1 38 ? -3.381 19.436 -1.128 1.00 31.99 38 GLU B C 1
ATOM 1557 O O . GLU B 1 38 ? -3.973 20.384 -1.642 1.00 33.32 38 GLU B O 1
ATOM 1563 N N . THR B 1 39 ? -4.018 18.403 -0.599 1.00 30.98 39 THR B N 1
ATOM 1564 C CA . THR B 1 39 ? -5.466 18.373 -0.637 1.00 29.89 39 THR B CA 1
ATOM 1565 C C . THR B 1 39 ? -6.118 18.019 0.694 1.00 30.20 39 THR B C 1
ATOM 1566 O O . THR B 1 39 ? -5.582 17.257 1.497 1.00 29.07 39 THR B O 1
ATOM 1570 N N . SER B 1 40 ? -7.279 18.608 0.922 1.00 31.26 40 SER B N 1
ATOM 1571 C CA . SER B 1 40 ? -8.042 18.364 2.122 1.00 35.08 40 SER B CA 1
ATOM 1572 C C . SER B 1 40 ? -9.426 17.982 1.620 1.00 35.86 40 SER B C 1
ATOM 1573 O O . SER B 1 40 ? -10.002 18.679 0.789 1.00 36.52 40 SER B O 1
ATOM 1576 N N . LEU B 1 41 ? -9.940 16.860 2.113 1.00 37.25 41 LEU B N 1
ATOM 1577 C CA . LEU B 1 41 ? -11.241 16.341 1.699 1.00 38.82 41 LEU B CA 1
ATOM 1578 C C . LEU B 1 41 ? -12.243 16.434 2.842 1.00 40.97 41 LEU B C 1
ATOM 1579 O O . LEU B 1 41 ? -11.871 16.324 4.014 1.00 42.60 41 LEU B O 1
ATOM 1584 N N . PHE B 1 42 ? -13.511 16.624 2.495 1.00 42.28 42 PHE B N 1
ATOM 1585 C CA . PHE B 1 42 ? -14.579 16.716 3.481 1.00 43.86 42 PHE B CA 1
ATOM 1586 C C . PHE B 1 42 ? -15.748 15.862 3.032 1.00 46.56 42 PHE B C 1
ATOM 1587 O O . PHE B 1 42 ? -16.351 16.116 1.982 1.00 46.48 42 PHE B O 1
ATOM 1595 N N . LEU B 1 43 ? -16.058 14.838 3.821 1.00 47.80 43 LEU B N 1
ATOM 1596 C CA . LEU B 1 43 ? -17.155 13.946 3.498 1.00 49.59 43 LEU B CA 1
ATOM 1597 C C . LEU B 1 43 ? -18.355 14.265 4.376 1.00 52.05 43 LEU B C 1
ATOM 1598 O O . LEU B 1 43 ? -18.345 13.980 5.573 1.00 52.40 43 LEU B O 1
ATOM 1603 N N . GLU B 1 44 ? -19.384 14.867 3.782 1.00 54.25 44 GLU B N 1
ATOM 1604 C CA . GLU B 1 44 ? -20.580 15.223 4.533 1.00 56.38 44 GLU B CA 1
ATOM 1605 C C . GLU B 1 44 ? -21.526 14.030 4.574 1.00 58.27 44 GLU B C 1
ATOM 1606 O O . GLU B 1 44 ? -21.507 13.172 3.679 1.00 57.25 44 GLU B O 1
ATOM 1612 N N . LYS B 1 45 ? -22.349 13.979 5.620 1.00 60.16 45 LYS B N 1
ATOM 1613 C CA . LYS B 1 45 ? -23.303 12.887 5.790 1.00 61.35 45 LYS B CA 1
ATOM 1614 C C . LYS B 1 45 ? -24.405 12.930 4.731 1.00 61.68 45 LYS B C 1
ATOM 1615 O O . LYS B 1 45 ? -24.977 11.891 4.380 1.00 62.26 45 LYS B O 1
ATOM 1617 N N . ASP B 1 46 ? -24.698 14.125 4.219 1.00 60.40 46 ASP B N 1
ATOM 1618 C CA . ASP B 1 46 ? -25.730 14.261 3.196 1.00 58.99 46 ASP B CA 1
ATOM 1619 C C . ASP B 1 46 ? -25.295 13.598 1.881 1.00 57.44 46 ASP B C 1
ATOM 1620 O O . ASP B 1 46 ? -25.882 13.848 0.829 1.00 56.99 46 ASP B O 1
ATOM 1625 N N . GLY B 1 47 ? -24.259 12.761 1.956 1.00 55.79 47 GLY B N 1
ATOM 1626 C CA . GLY B 1 47 ? -23.760 12.056 0.786 1.00 52.61 47 GLY B CA 1
ATOM 1627 C C . GLY B 1 47 ? -22.859 12.845 -0.155 1.00 50.49 47 GLY B C 1
ATOM 1628 O O . GLY B 1 47 ? -22.404 12.310 -1.172 1.00 50.20 47 GLY B O 1
ATOM 1629 N N . THR B 1 48 ? -22.593 14.108 0.169 1.00 47.11 48 THR B N 1
ATOM 1630 C CA . THR B 1 48 ? -21.751 14.932 -0.684 1.00 43.86 48 THR B CA 1
ATOM 1631 C C . THR B 1 48 ? -20.403 15.215 -0.061 1.00 42.11 48 THR B C 1
ATOM 1632 O O . THR B 1 48 ? -20.181 14.938 1.121 1.00 41.70 48 THR B O 1
ATOM 1636 N N . TRP B 1 49 ? -19.515 15.788 -0.873 1.00 40.14 49 TRP B N 1
ATOM 1637 C CA . TRP B 1 49 ? -18.161 16.133 -0.457 1.00 37.61 49 TRP B CA 1
ATOM 1638 C C . TRP B 1 49 ? -17.610 17.386 -1.116 1.00 36.90 49 TRP B C 1
ATOM 1639 O O . TRP B 1 49 ? -17.953 17.716 -2.255 1.00 35.88 49 TRP B O 1
ATOM 1650 N N . VAL B 1 50 ? -16.729 18.064 -0.386 1.00 36.96 50 VAL B N 1
ATOM 1651 C CA . VAL B 1 50 ? -16.058 19.261 -0.880 1.00 35.80 50 VAL B CA 1
ATOM 1652 C C . VAL B 1 50 ? -14.566 18.992 -0.772 1.00 35.87 50 VAL B C 1
ATOM 1653 O O . VAL B 1 50 ? -14.106 18.446 0.227 1.00 36.43 50 VAL B O 1
ATOM 1665 N N . ASN B 1 52 ? -10.507 20.666 -1.578 1.00 33.97 52 ASN B N 1
ATOM 1666 C CA . ASN B 1 52 ? -9.692 21.827 -1.894 1.00 34.14 52 ASN B CA 1
ATOM 1667 C C . ASN B 1 52 ? -8.324 21.325 -2.266 1.00 34.43 52 ASN B C 1
ATOM 1668 O O . ASN B 1 52 ? -7.759 20.507 -1.538 1.00 35.18 52 ASN B O 1
ATOM 1673 N N . GLU B 1 53 ? -7.788 21.809 -3.388 1.00 34.06 53 GLU B N 1
ATOM 1674 C CA . GLU B 1 53 ? -6.469 21.372 -3.850 1.00 33.46 53 GLU B CA 1
ATOM 1675 C C . GLU B 1 53 ? -5.512 22.511 -4.140 1.00 32.72 53 GLU B C 1
ATOM 1676 O O . GLU B 1 53 ? -5.900 23.493 -4.764 1.00 33.60 53 GLU B O 1
ATOM 1682 N N . ARG B 1 54 ? -4.264 22.374 -3.689 1.00 31.89 54 ARG B N 1
ATOM 1683 C CA . ARG B 1 54 ? -3.231 23.386 -3.922 1.00 31.59 54 ARG B CA 1
ATOM 1684 C C . ARG B 1 54 ? -1.983 22.766 -4.537 1.00 33.55 54 ARG B C 1
ATOM 1685 O O . ARG B 1 54 ? -1.348 21.889 -3.930 1.00 34.48 54 ARG B O 1
ATOM 1693 N N . TYR B 1 55 ? -1.634 23.216 -5.741 1.00 33.57 55 TYR B N 1
ATOM 1694 C CA . TYR B 1 55 ? -0.453 22.708 -6.440 1.00 32.08 55 TYR B CA 1
ATOM 1695 C C . TYR B 1 55 ? 0.797 23.123 -5.690 1.00 32.52 55 TYR B C 1
ATOM 1696 O O . TYR B 1 55 ? 0.967 24.299 -5.366 1.00 32.82 55 TYR B O 1
ATOM 1705 N N . LEU B 1 56 ? 1.678 22.168 -5.408 1.00 32.79 56 LEU B N 1
ATOM 1706 C CA . LEU B 1 56 ? 2.905 22.497 -4.694 1.00 31.81 56 LEU B CA 1
ATOM 1707 C C . LEU B 1 56 ? 4.043 22.768 -5.656 1.00 34.83 56 LEU B C 1
ATOM 1708 O O . LEU B 1 56 ? 4.503 21.869 -6.362 1.00 34.90 56 LEU B O 1
ATOM 1713 N N . GLY B 1 57 ? 4.493 24.018 -5.679 1.00 39.25 57 GLY B N 1
ATOM 1714 C CA . GLY B 1 57 ? 5.586 24.394 -6.556 1.00 44.20 57 GLY B CA 1
ATOM 1715 C C . GLY B 1 57 ? 5.363 23.977 -7.999 1.00 47.79 57 GLY B C 1
ATOM 1716 O O . GLY B 1 57 ? 6.000 23.032 -8.484 1.00 47.72 57 GLY B O 1
ATOM 1717 N N . ALA B 1 58 ? 4.458 24.681 -8.683 1.00 49.94 58 ALA B N 1
ATOM 1718 C CA . ALA B 1 58 ? 4.149 24.382 -10.079 1.00 51.57 58 ALA B CA 1
ATOM 1719 C C . ALA B 1 58 ? 3.863 25.640 -10.899 1.00 52.67 58 ALA B C 1
ATOM 1720 O O . ALA B 1 58 ? 3.755 26.738 -10.357 1.00 52.27 58 ALA B O 1
ATOM 1722 N N . ARG B 1 59 ? 3.740 25.472 -12.212 1.00 54.46 59 ARG B N 1
ATOM 1723 C CA . ARG B 1 59 ? 3.469 26.600 -13.095 1.00 55.82 59 ARG B CA 1
ATOM 1724 C C . ARG B 1 59 ? 1.973 26.882 -13.210 1.00 55.82 59 ARG B C 1
ATOM 1725 O O . ARG B 1 59 ? 1.570 27.892 -13.784 1.00 54.99 59 ARG B O 1
ATOM 1733 N N . GLU B 1 60 ? 1.156 25.990 -12.656 1.00 56.53 60 GLU B N 1
ATOM 1734 C CA . GLU B 1 60 ? -0.297 26.152 -12.677 1.00 58.35 60 GLU B CA 1
ATOM 1735 C C . GLU B 1 60 ? -0.650 27.536 -12.132 1.00 59.77 60 GLU B C 1
ATOM 1736 O O . GLU B 1 60 ? -0.572 27.776 -10.924 1.00 59.79 60 GLU B O 1
ATOM 1742 N N . GLU B 1 61 ? -1.029 28.443 -13.033 1.00 61.56 61 GLU B N 1
ATOM 1743 C CA . GLU B 1 61 ? -1.367 29.820 -12.670 1.00 61.68 61 GLU B CA 1
ATOM 1744 C C . GLU B 1 61 ? -2.267 29.872 -11.438 1.00 61.52 61 GLU B C 1
ATOM 1745 O O . GLU B 1 61 ? -1.832 30.350 -10.382 1.00 62.64 61 GLU B O 1
ATOM 1747 N N . PRO B 1 62 ? -3.531 29.396 -11.553 1.00 59.09 62 PRO B N 1
ATOM 1748 C CA . PRO B 1 62 ? -4.425 29.423 -10.381 1.00 56.37 62 PRO B CA 1
ATOM 1749 C C . PRO B 1 62 ? -4.091 28.279 -9.417 1.00 52.35 62 PRO B C 1
ATOM 1750 O O . PRO B 1 62 ? -4.802 27.281 -9.347 1.00 51.76 62 PRO B O 1
ATOM 1754 N N . SER B 1 63 ? -2.997 28.447 -8.688 1.00 47.33 63 SER B N 1
ATOM 1755 C CA . SER B 1 63 ? -2.512 27.458 -7.733 1.00 46.23 63 SER B CA 1
ATOM 1756 C C . SER B 1 63 ? -3.561 26.663 -6.958 1.00 43.33 63 SER B C 1
ATOM 1757 O O . SER B 1 63 ? -3.422 25.445 -6.787 1.00 42.16 63 SER B O 1
ATOM 1760 N N . SER B 1 64 ? -4.586 27.345 -6.460 1.00 39.10 64 SER B N 1
ATOM 1761 C CA . SER B 1 64 ? -5.618 26.664 -5.705 1.00 37.78 64 SER B CA 1
ATOM 1762 C C . SER B 1 64 ? -6.923 26.569 -6.461 1.00 37.08 64 SER B C 1
ATOM 1763 O O . SER B 1 64 ? -7.295 27.465 -7.217 1.00 38.28 64 SER B O 1
ATOM 1766 N N . PHE B 1 65 ? -7.623 25.468 -6.252 1.00 34.69 65 PHE B N 1
ATOM 1767 C CA . PHE B 1 65 ? -8.893 25.259 -6.906 1.00 33.21 65 PHE B CA 1
ATOM 1768 C C . PHE B 1 65 ? -9.643 24.255 -6.061 1.00 32.01 65 PHE B C 1
ATOM 1769 O O . PHE B 1 65 ? -9.038 23.493 -5.299 1.00 32.00 65 PHE B O 1
ATOM 1777 N N . ALA B 1 66 ? -10.960 24.252 -6.191 1.00 30.62 66 ALA B N 1
ATOM 1778 C CA . ALA B 1 66 ? -11.760 23.345 -5.403 1.00 29.80 66 ALA B CA 1
ATOM 1779 C C . ALA B 1 66 ? -12.848 22.687 -6.209 1.00 30.70 66 ALA B C 1
ATOM 1780 O O . ALA B 1 66 ? -13.178 23.126 -7.313 1.00 29.95 66 ALA B O 1
ATOM 1782 N N . SER B 1 67 ? -13.402 21.623 -5.640 1.00 32.64 67 SER B N 1
ATOM 1783 C CA . SER B 1 67 ? -14.457 20.871 -6.284 1.00 34.78 67 SER B CA 1
ATOM 1784 C C . SER B 1 67 ? -15.290 20.105 -5.270 1.00 36.83 67 SER B C 1
ATOM 1785 O O . SER B 1 67 ? -14.865 19.879 -4.130 1.00 36.69 67 SER B O 1
ATOM 1788 N N . TYR B 1 68 ? -16.476 19.700 -5.710 1.00 38.34 68 TYR B N 1
ATOM 1789 C CA . TYR B 1 68 ? -17.424 18.991 -4.874 1.00 38.93 68 TYR B CA 1
ATOM 1790 C C . TYR B 1 68 ? -18.181 17.976 -5.711 1.00 40.43 68 TYR B C 1
ATOM 1791 O O . TYR B 1 68 ? -18.167 18.041 -6.941 1.00 40.21 68 TYR B O 1
ATOM 1800 N N . GLY B 1 69 ? -18.865 17.059 -5.033 1.00 41.84 69 GLY B N 1
ATOM 1801 C CA . GLY B 1 69 ? -19.631 16.038 -5.722 1.00 43.33 69 GLY B CA 1
ATOM 1802 C C . GLY B 1 69 ? -20.342 15.109 -4.756 1.00 45.88 69 GLY B C 1
ATOM 1803 O O . GLY B 1 69 ? -20.734 15.505 -3.656 1.00 44.75 69 GLY B O 1
ATOM 1804 N N . THR B 1 70 ? -20.510 13.859 -5.173 1.00 49.07 70 THR B N 1
ATOM 1805 C CA . THR B 1 70 ? -21.177 12.852 -4.353 1.00 51.70 70 THR B CA 1
ATOM 1806 C C . THR B 1 70 ? -20.253 11.658 -4.162 1.00 53.01 70 THR B C 1
ATOM 1807 O O . THR B 1 70 ? -19.448 11.346 -5.046 1.00 52.90 70 THR B O 1
ATOM 1811 N N . TRP B 1 71 ? -20.366 11.003 -3.007 1.00 55.08 71 TRP B N 1
ATOM 1812 C CA . TRP B 1 71 ? -19.516 9.856 -2.685 1.00 58.13 71 TRP B CA 1
ATOM 1813 C C . TRP B 1 71 ? -20.265 8.604 -2.234 1.00 60.63 71 TRP B C 1
ATOM 1814 O O . TRP B 1 71 ? -21.219 8.676 -1.460 1.00 61.64 71 TRP B O 1
ATOM 1825 N N . ALA B 1 72 ? -19.793 7.456 -2.708 1.00 63.20 72 ALA B N 1
ATOM 1826 C CA . ALA B 1 72 ? -20.384 6.164 -2.391 1.00 65.39 72 ALA B CA 1
ATOM 1827 C C . ALA B 1 72 ? -19.340 5.226 -1.792 1.00 67.65 72 ALA B C 1
ATOM 1828 O O . ALA B 1 72 ? -18.332 4.921 -2.434 1.00 68.58 72 ALA B O 1
ATOM 1830 N N . ARG B 1 73 ? -19.582 4.764 -0.568 1.00 69.75 73 ARG B N 1
ATOM 1831 C CA . ARG B 1 73 ? -18.653 3.851 0.092 1.00 71.65 73 ARG B CA 1
ATOM 1832 C C . ARG B 1 73 ? -19.030 2.407 -0.213 1.00 73.42 73 ARG B C 1
ATOM 1833 O O . ARG B 1 73 ? -19.788 1.793 0.535 1.00 74.30 73 ARG B O 1
ATOM 1835 N N . THR B 1 74 ? -18.514 1.871 -1.319 1.00 75.42 74 THR B N 1
ATOM 1836 C CA . THR B 1 74 ? -18.784 0.479 -1.698 1.00 77.16 74 THR B CA 1
ATOM 1837 C C . THR B 1 74 ? -18.236 -0.425 -0.585 1.00 77.35 74 THR B C 1
ATOM 1838 O O . THR B 1 74 ? -18.679 -0.349 0.566 1.00 77.15 74 THR B O 1
ATOM 1842 N N . ALA B 1 75 ? -17.277 -1.280 -0.921 1.00 77.55 75 ALA B N 1
ATOM 1843 C CA . ALA B 1 75 ? -16.682 -2.152 0.084 1.00 77.92 75 ALA B CA 1
ATOM 1844 C C . ALA B 1 75 ? -15.806 -1.234 0.925 1.00 77.56 75 ALA B C 1
ATOM 1845 O O . ALA B 1 75 ? -16.269 -0.200 1.418 1.00 77.41 75 ALA B O 1
ATOM 1847 N N . ASP B 1 76 ? -14.545 -1.612 1.099 1.00 76.90 76 ASP B N 1
ATOM 1848 C CA . ASP B 1 76 ? -13.624 -0.763 1.835 1.00 74.95 76 ASP B CA 1
ATOM 1849 C C . ASP B 1 76 ? -13.503 0.450 0.920 1.00 73.50 76 ASP B C 1
ATOM 1850 O O . ASP B 1 76 ? -13.337 1.578 1.383 1.00 73.32 76 ASP B O 1
ATOM 1852 N N . LYS B 1 77 ? -13.622 0.190 -0.387 1.00 71.48 77 LYS B N 1
ATOM 1853 C CA . LYS B 1 77 ? -13.532 1.216 -1.427 1.00 68.66 77 LYS B CA 1
ATOM 1854 C C . LYS B 1 77 ? -14.437 2.414 -1.158 1.00 66.61 77 LYS B C 1
ATOM 1855 O O . LYS B 1 77 ? -15.409 2.324 -0.403 1.00 67.12 77 LYS B O 1
ATOM 1857 N N . LEU B 1 78 ? -14.095 3.536 -1.784 1.00 63.60 78 LEU B N 1
ATOM 1858 C CA . LEU B 1 78 ? -14.837 4.783 -1.647 1.00 60.08 78 LEU B CA 1
ATOM 1859 C C . LEU B 1 78 ? -14.737 5.460 -3.007 1.00 58.44 78 LEU B C 1
ATOM 1860 O O . LEU B 1 78 ? -13.644 5.607 -3.543 1.00 58.63 78 LEU B O 1
ATOM 1865 N N . VAL B 1 79 ? -15.869 5.856 -3.577 1.00 56.77 79 VAL B N 1
ATOM 1866 C CA . VAL B 1 79 ? -15.844 6.500 -4.884 1.00 55.12 79 VAL B CA 1
ATOM 1867 C C . VAL B 1 79 ? -16.316 7.945 -4.858 1.00 54.36 79 VAL B C 1
ATOM 1868 O O . VAL B 1 79 ? -17.405 8.256 -4.371 1.00 55.16 79 VAL B O 1
ATOM 1872 N N . LEU B 1 80 ? -15.490 8.830 -5.393 1.00 51.67 80 LEU B N 1
ATOM 1873 C CA . LEU B 1 80 ? -15.836 10.233 -5.435 1.00 49.25 80 LEU B CA 1
ATOM 1874 C C . LEU B 1 80 ? -16.267 10.580 -6.854 1.00 49.22 80 LEU B C 1
ATOM 1875 O O . LEU B 1 80 ? -15.625 10.171 -7.824 1.00 49.85 80 LEU B O 1
ATOM 1880 N N . THR B 1 81 ? -17.370 11.312 -6.975 1.00 48.07 81 THR B N 1
ATOM 1881 C CA . THR B 1 81 ? -17.849 11.738 -8.280 1.00 47.83 81 THR B CA 1
ATOM 1882 C C . THR B 1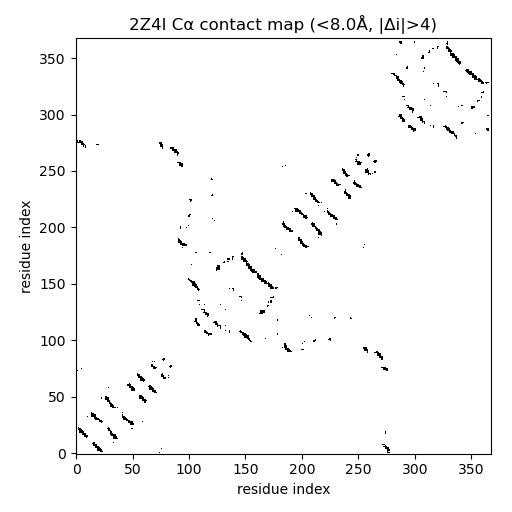 81 ? -18.023 13.248 -8.207 1.00 46.78 81 THR B C 1
ATOM 1883 O O . THR B 1 81 ? -18.898 13.735 -7.500 1.00 47.46 81 THR B O 1
ATOM 1887 N N . ASP B 1 82 ? -17.190 13.994 -8.924 1.00 45.97 82 ASP B N 1
ATOM 1888 C CA . ASP B 1 82 ? -17.293 15.445 -8.873 1.00 47.24 82 ASP B CA 1
ATOM 1889 C C . ASP B 1 82 ? -18.416 16.032 -9.720 1.00 47.81 82 ASP B C 1
ATOM 1890 O O . ASP B 1 82 ? -19.161 15.314 -10.385 1.00 47.65 82 ASP B O 1
ATOM 1895 N N . SER B 1 83 ? -18.513 17.356 -9.685 1.00 48.63 83 SER B N 1
ATOM 1896 C CA . SER B 1 83 ? -19.533 18.097 -10.414 1.00 49.59 83 SER B CA 1
ATOM 1897 C C . SER B 1 83 ? -19.545 17.855 -11.920 1.00 50.49 83 SER B C 1
ATOM 1898 O O . SER B 1 83 ? -20.530 18.155 -12.589 1.00 50.85 83 SER B O 1
ATOM 1901 N N . LYS B 1 84 ? -18.464 17.307 -12.459 1.00 50.84 84 LYS B N 1
ATOM 1902 C CA . LYS B 1 84 ? -18.408 17.067 -13.889 1.00 51.26 84 LYS B CA 1
ATOM 1903 C C . LYS B 1 84 ? -18.399 15.580 -14.233 1.00 51.99 84 LYS B C 1
ATOM 1904 O O . LYS B 1 84 ? -18.046 15.194 -15.348 1.00 52.75 84 LYS B O 1
ATOM 1906 N N . GLY B 1 85 ? -18.782 14.745 -13.274 1.00 52.46 85 GLY B N 1
ATOM 1907 C CA . GLY B 1 85 ? -18.843 13.313 -13.528 1.00 52.57 85 GLY B CA 1
ATOM 1908 C C . GLY B 1 85 ? -17.576 12.473 -13.458 1.00 52.72 85 GLY B C 1
ATOM 1909 O O . GLY B 1 85 ? -17.645 11.270 -13.689 1.00 53.59 85 GLY B O 1
ATOM 1910 N N . GLU B 1 86 ? -16.424 13.066 -13.154 1.00 51.83 86 GLU B N 1
ATOM 1911 C CA . GLU B 1 86 ? -15.198 12.277 -13.057 1.00 50.51 86 GLU B CA 1
ATOM 1912 C C . GLU B 1 86 ? -15.223 11.482 -11.748 1.00 50.21 86 GLU B C 1
ATOM 1913 O O . GLU B 1 86 ? -15.876 11.877 -10.779 1.00 48.19 86 GLU B O 1
ATOM 1915 N N . LYS B 1 87 ? -14.515 10.358 -11.720 1.00 50.42 87 LYS B N 1
ATOM 1916 C CA . LYS B 1 87 ? -14.495 9.532 -10.525 1.00 49.83 87 LYS B CA 1
ATOM 1917 C C . LYS B 1 87 ? -13.122 9.361 -9.891 1.00 49.28 87 LYS B C 1
ATOM 1918 O O . LYS B 1 87 ? -12.093 9.406 -10.557 1.00 49.24 87 LYS B O 1
ATOM 1924 N N . SER B 1 88 ? -13.124 9.171 -8.582 1.00 49.42 88 SER B N 1
ATOM 1925 C CA . SER B 1 88 ? -11.900 8.998 -7.827 1.00 50.20 88 SER B CA 1
ATOM 1926 C C . SER B 1 88 ? -12.161 7.821 -6.924 1.00 51.02 88 SER B C 1
ATOM 1927 O O . SER B 1 88 ? -13.289 7.637 -6.466 1.00 51.45 88 SER B O 1
ATOM 1930 N N . TYR B 1 89 ? -11.134 7.020 -6.664 1.00 52.05 89 TYR B N 1
ATOM 1931 C CA . TYR B 1 89 ? -11.316 5.852 -5.813 1.00 52.18 89 TYR B CA 1
ATOM 1932 C C . TYR B 1 89 ? -10.260 5.815 -4.724 1.00 52.06 89 TYR B C 1
ATOM 1933 O O . TYR B 1 89 ? -9.096 6.135 -4.953 1.00 51.51 89 TYR B O 1
ATOM 1942 N N . TYR B 1 90 ? -10.686 5.432 -3.531 1.00 52.07 90 TYR B N 1
ATOM 1943 C CA . TYR B 1 90 ? -9.796 5.353 -2.388 1.00 53.06 90 TYR B CA 1
ATOM 1944 C C . TYR B 1 90 ? -10.181 4.120 -1.581 1.00 53.27 90 TYR B C 1
ATOM 1945 O O . TYR B 1 90 ? -11.340 3.716 -1.582 1.00 53.54 90 TYR B O 1
ATOM 1954 N N . ARG B 1 91 ? -9.213 3.523 -0.895 1.00 52.57 91 ARG B N 1
ATOM 1955 C CA . ARG B 1 91 ? -9.499 2.364 -0.071 1.00 52.23 91 ARG B CA 1
ATOM 1956 C C . ARG B 1 91 ? -9.503 2.840 1.374 1.00 52.95 91 ARG B C 1
ATOM 1957 O O . ARG B 1 91 ? -8.550 3.473 1.840 1.00 50.97 91 ARG B O 1
ATOM 1959 N N . ALA B 1 92 ? -10.596 2.565 2.074 1.00 54.10 92 ALA B N 1
ATOM 1960 C CA . ALA B 1 92 ? -10.699 2.950 3.472 1.00 55.28 92 ALA B CA 1
ATOM 1961 C C . ALA B 1 92 ? -9.710 2.072 4.222 1.00 56.63 92 ALA B C 1
ATOM 1962 O O . ALA B 1 92 ? -9.386 0.964 3.772 1.00 56.65 92 ALA B O 1
ATOM 1964 N N . LYS B 1 93 ? -9.239 2.566 5.361 1.00 56.26 93 LYS B N 1
ATOM 1965 C CA . LYS B 1 93 ? -8.276 1.843 6.167 1.00 56.83 93 LYS B CA 1
ATOM 1966 C C . LYS B 1 93 ? -7.991 2.702 7.379 1.00 58.20 93 LYS B C 1
ATOM 1967 O O . LYS B 1 93 ? -7.140 3.590 7.333 1.00 58.94 93 LYS B O 1
ATOM 1969 N N . GLY B 1 94 ? -8.704 2.444 8.467 1.00 59.44 94 GLY B N 1
ATOM 1970 C CA . GLY B 1 94 ? -8.496 3.242 9.657 1.00 60.92 94 GLY B CA 1
ATOM 1971 C C . GLY B 1 94 ? -8.608 4.707 9.276 1.00 62.25 94 GLY B C 1
ATOM 1972 O O . GLY B 1 94 ? -9.368 5.058 8.369 1.00 62.36 94 GLY B O 1
ATOM 1973 N N . ASP B 1 95 ? -7.848 5.562 9.952 1.00 62.94 95 ASP B N 1
ATOM 1974 C CA . ASP B 1 95 ? -7.872 6.991 9.664 1.00 63.37 95 ASP B CA 1
ATOM 1975 C C . ASP B 1 95 ? -7.096 7.314 8.393 1.00 61.84 95 ASP B C 1
ATOM 1976 O O . ASP B 1 95 ? -6.252 8.208 8.397 1.00 62.21 95 ASP B O 1
ATOM 1981 N N . ALA B 1 96 ? -7.373 6.601 7.305 1.00 59.74 96 ALA B N 1
ATOM 1982 C CA . ALA B 1 96 ? -6.652 6.861 6.064 1.00 58.32 96 ALA B CA 1
ATOM 1983 C C . ALA B 1 96 ? -7.370 6.420 4.798 1.00 56.87 96 ALA B C 1
ATOM 1984 O O . ALA B 1 96 ? -7.934 5.330 4.731 1.00 57.96 96 ALA B O 1
ATOM 1986 N N . LEU B 1 97 ? -7.335 7.287 3.794 1.00 54.21 97 LEU B N 1
ATOM 1987 C CA . LEU B 1 97 ? -7.937 7.020 2.500 1.00 52.78 97 LEU B CA 1
ATOM 1988 C C . LEU B 1 97 ? -6.776 6.961 1.522 1.00 52.75 97 LEU B C 1
ATOM 1989 O O . LEU B 1 97 ? -6.049 7.939 1.374 1.00 53.06 97 LEU B O 1
ATOM 1994 N N . GLU B 1 98 ? -6.594 5.824 0.859 1.00 51.90 98 GLU B N 1
ATOM 1995 C CA . GLU B 1 98 ? -5.489 5.677 -0.085 1.00 52.06 98 GLU B CA 1
ATOM 1996 C C . GLU B 1 98 ? -5.971 5.653 -1.526 1.00 50.87 98 GLU B C 1
ATOM 1997 O O . GLU B 1 98 ? -6.773 4.809 -1.902 1.00 50.64 98 GLU B O 1
ATOM 2011 N N . LEU B 1 100 ? -6.474 5.197 -5.611 1.00 57.25 100 LEU B N 1
ATOM 2012 C CA . LEU B 1 100 ? -6.447 4.011 -6.473 1.00 59.80 100 LEU B CA 1
ATOM 2013 C C . LEU B 1 100 ? -6.513 4.396 -7.955 1.00 62.46 100 LEU B C 1
ATOM 2014 O O . LEU B 1 100 ? -6.790 5.549 -8.290 1.00 62.97 100 LEU B O 1
ATOM 2019 N N . ASP B 1 101 ? -6.273 3.424 -8.834 1.00 65.87 101 ASP B N 1
ATOM 2020 C CA . ASP B 1 101 ? -6.234 3.659 -10.284 1.00 69.90 101 ASP B CA 1
ATOM 2021 C C . ASP B 1 101 ? -7.537 3.620 -11.095 1.00 71.97 101 ASP B C 1
ATOM 2022 O O . ASP B 1 101 ? -7.757 4.463 -11.976 1.00 72.35 101 ASP B O 1
ATOM 2027 N N . ARG B 1 102 ? -8.381 2.634 -10.815 1.00 72.85 102 ARG B N 1
ATOM 2028 C CA . ARG B 1 102 ? -9.658 2.444 -11.515 1.00 73.25 102 ARG B CA 1
ATOM 2029 C C . ARG B 1 102 ? -9.985 0.981 -11.295 1.00 73.90 102 ARG B C 1
ATOM 2030 O O . ARG B 1 102 ? -11.096 0.621 -10.888 1.00 74.05 102 ARG B O 1
ATOM 2038 N N . GLU B 1 103 ? -8.983 0.148 -11.557 1.00 73.16 103 GLU B N 1
ATOM 2039 C CA . GLU B 1 103 ? -9.098 -1.284 -11.390 1.00 72.67 103 GLU B CA 1
ATOM 2040 C C . GLU B 1 103 ? -8.983 -1.644 -9.904 1.00 71.48 103 GLU B C 1
ATOM 2041 O O . GLU B 1 103 ? -9.227 -2.782 -9.502 1.00 71.76 103 GLU B O 1
ATOM 2047 N N . GLY B 1 104 ? -8.629 -0.660 -9.085 1.00 69.93 104 GLY B N 1
ATOM 2048 C CA . GLY B 1 104 ? -8.544 -0.900 -7.653 1.00 68.51 104 GLY B CA 1
ATOM 2049 C C . GLY B 1 104 ? -7.181 -1.094 -7.013 1.00 67.39 104 GLY B C 1
ATOM 2050 O O . GLY B 1 104 ? -7.098 -1.525 -5.854 1.00 66.88 104 GLY B O 1
ATOM 2051 N N . ASN B 1 105 ? -6.111 -0.799 -7.746 1.00 65.72 105 ASN B N 1
ATOM 2052 C CA . ASN B 1 105 ? -4.764 -0.947 -7.188 1.00 64.17 105 ASN B CA 1
ATOM 2053 C C . ASN B 1 105 ? -4.231 0.414 -6.769 1.00 62.56 105 ASN B C 1
ATOM 2054 O O . ASN B 1 105 ? -4.288 1.371 -7.549 1.00 62.06 105 ASN B O 1
ATOM 2059 N N . PRO B 1 106 ? -3.699 0.520 -5.536 1.00 60.88 106 PRO B N 1
ATOM 2060 C CA . PRO B 1 106 ? -3.171 1.808 -5.080 1.00 58.98 106 PRO B CA 1
ATOM 2061 C C . PRO B 1 106 ? -2.145 2.372 -6.040 1.00 57.79 106 PRO B C 1
ATOM 2062 O O . PRO B 1 106 ? -1.241 1.667 -6.486 1.00 57.04 106 PRO B O 1
ATOM 2066 N N . ILE B 1 107 ? -2.305 3.643 -6.383 1.00 57.09 107 ILE B N 1
ATOM 2067 C CA . ILE B 1 107 ? -1.357 4.281 -7.269 1.00 56.41 107 ILE B CA 1
ATOM 2068 C C . ILE B 1 107 ? -0.156 4.635 -6.417 1.00 57.30 107 ILE B C 1
ATOM 2069 O O . ILE B 1 107 ? -0.299 5.028 -5.255 1.00 58.16 107 ILE B O 1
ATOM 2074 N N . GLU B 1 108 ? 1.031 4.489 -6.983 1.00 57.03 108 GLU B N 1
ATOM 2075 C CA . GLU B 1 108 ? 2.214 4.820 -6.229 1.00 57.08 108 GLU B CA 1
ATOM 2076 C C . GLU B 1 108 ? 3.397 5.151 -7.116 1.00 54.85 108 GLU B C 1
ATOM 2077 O O . GLU B 1 108 ? 3.483 4.697 -8.261 1.00 53.63 108 GLU B O 1
ATOM 2083 N N . SER B 1 109 ? 4.293 5.970 -6.576 1.00 52.36 109 SER B N 1
ATOM 2084 C CA . SER B 1 109 ? 5.468 6.398 -7.308 1.00 51.20 109 SER B CA 1
ATOM 2085 C C . SER B 1 109 ? 6.761 5.897 -6.688 1.00 48.83 109 SER B C 1
ATOM 2086 O O . SER B 1 109 ? 6.769 5.296 -5.616 1.00 48.18 109 SER B O 1
ATOM 2089 N N . GLN B 1 110 ? 7.859 6.163 -7.382 1.00 46.91 110 GLN B N 1
ATOM 2090 C CA . GLN B 1 110 ? 9.172 5.743 -6.936 1.00 44.36 110 GLN B CA 1
ATOM 2091 C C . GLN B 1 110 ? 10.003 6.962 -6.581 1.00 41.10 110 GLN B C 1
ATOM 2092 O O . GLN B 1 110 ? 10.064 7.936 -7.331 1.00 39.83 110 GLN B O 1
ATOM 2098 N N . PHE B 1 111 ? 10.642 6.903 -5.424 1.00 38.65 111 PHE B N 1
ATOM 2099 C CA . PHE B 1 111 ? 11.466 8.006 -4.965 1.00 37.14 111 PHE B CA 1
ATOM 2100 C C . PHE B 1 111 ? 12.925 7.572 -4.817 1.00 35.73 111 PHE B C 1
ATOM 2101 O O . PHE B 1 111 ? 13.258 6.727 -3.985 1.00 36.39 111 PHE B O 1
ATOM 2109 N N . ASN B 1 112 ? 13.796 8.155 -5.623 1.00 33.55 112 ASN B N 1
ATOM 2110 C CA . ASN B 1 112 ? 15.206 7.815 -5.568 1.00 32.68 112 ASN B CA 1
ATOM 2111 C C . ASN B 1 112 ? 15.945 8.555 -4.463 1.00 32.10 112 ASN B C 1
ATOM 2112 O O . ASN B 1 112 ? 15.764 9.757 -4.298 1.00 34.38 112 ASN B O 1
ATOM 2117 N N . TYR B 1 113 ? 16.783 7.843 -3.713 1.00 30.44 113 TYR B N 1
ATOM 2118 C CA . TYR B 1 113 ? 17.556 8.461 -2.639 1.00 28.47 113 TYR B CA 1
ATOM 2119 C C . TYR B 1 113 ? 18.663 9.323 -3.243 1.00 28.88 113 TYR B C 1
ATOM 2120 O O . TYR B 1 113 ? 19.691 8.807 -3.693 1.00 30.77 113 TYR B 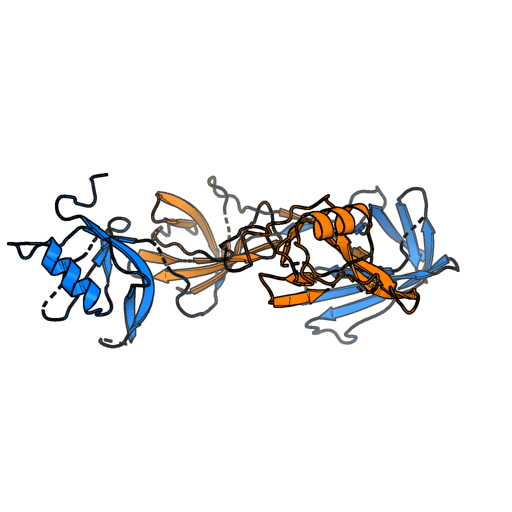O 1
ATOM 2129 N N . THR B 1 114 ? 18.471 10.636 -3.241 1.00 25.99 114 THR B N 1
ATOM 2130 C CA . THR B 1 114 ? 19.455 11.503 -3.849 1.00 24.87 114 THR B CA 1
ATOM 2131 C C . THR B 1 114 ? 19.642 12.847 -3.143 1.00 26.16 114 THR B C 1
ATOM 2132 O O . THR B 1 114 ? 18.683 13.419 -2.635 1.00 25.37 114 THR B O 1
ATOM 2136 N N . LEU B 1 115 ? 20.880 13.348 -3.122 1.00 24.92 115 LEU B N 1
ATOM 2137 C CA . LEU B 1 115 ? 21.181 14.623 -2.492 1.00 25.01 115 LEU B CA 1
ATOM 2138 C C . LEU B 1 115 ? 21.345 15.704 -3.556 1.00 28.06 115 LEU B C 1
ATOM 2139 O O . LEU B 1 115 ? 21.594 15.397 -4.721 1.00 27.37 115 LEU B O 1
ATOM 2144 N N . GLU B 1 116 ? 21.212 16.963 -3.138 1.00 29.66 116 GLU B N 1
ATOM 2145 C CA . GLU B 1 116 ? 21.306 18.125 -4.012 1.00 32.53 116 GLU B CA 1
ATOM 2146 C C . GLU B 1 116 ? 22.610 18.888 -3.775 1.00 35.13 116 GLU B C 1
ATOM 2147 O O . GLU B 1 116 ? 23.055 19.051 -2.635 1.00 33.95 116 GLU B O 1
ATOM 2153 N N . ALA B 1 117 ? 23.224 19.354 -4.857 1.00 36.49 117 ALA B N 1
ATOM 2154 C CA . ALA B 1 117 ? 24.484 20.075 -4.761 1.00 38.51 117 ALA B CA 1
ATOM 2155 C C . ALA B 1 117 ? 24.313 21.433 -4.133 1.00 40.37 117 ALA B C 1
ATOM 2156 O O . ALA B 1 117 ? 23.580 22.254 -4.649 1.00 42.55 117 ALA B O 1
ATOM 2158 N N . ALA B 1 118 ? 24.992 21.687 -3.027 1.00 42.99 118 ALA B N 1
ATOM 2159 C CA . ALA B 1 118 ? 24.881 22.988 -2.385 1.00 45.40 118 ALA B CA 1
ATOM 2160 C C . ALA B 1 118 ? 25.952 23.895 -2.969 1.00 48.03 118 ALA B C 1
ATOM 2161 O O . ALA B 1 118 ? 27.025 24.024 -2.400 1.00 49.94 118 ALA B O 1
ATOM 2163 N N . GLN B 1 119 ? 25.670 24.521 -4.107 1.00 50.76 119 GLN B N 1
ATOM 2164 C CA . GLN B 1 119 ? 26.649 25.404 -4.727 1.00 53.31 119 GLN B CA 1
ATOM 2165 C C . GLN B 1 119 ? 26.247 26.883 -4.777 1.00 53.59 119 GLN B C 1
ATOM 2166 O O . GLN B 1 119 ? 25.330 27.285 -5.499 1.00 54.19 119 GLN B O 1
ATOM 2172 N N . SER B 1 120 ? 26.976 27.681 -4.002 1.00 52.94 120 SER B N 1
ATOM 2173 C CA . SER B 1 120 ? 26.776 29.124 -3.878 1.00 51.33 120 SER B CA 1
ATOM 2174 C C . SER B 1 120 ? 26.584 29.883 -5.182 1.00 48.89 120 SER B C 1
ATOM 2175 O O . SER B 1 120 ? 27.557 30.195 -5.862 1.00 50.24 120 SER B O 1
ATOM 2178 N N . SER B 1 121 ? 25.336 30.200 -5.508 1.00 46.12 121 SER B N 1
ATOM 2179 C CA . SER B 1 121 ? 25.007 30.954 -6.720 1.00 44.22 121 SER B CA 1
ATOM 2180 C C . SER B 1 121 ? 23.533 30.777 -7.036 1.00 41.42 121 SER B C 1
ATOM 2181 O O . SER B 1 121 ? 23.007 29.669 -6.972 1.00 41.43 121 SER B O 1
ATOM 2184 N N . LEU B 1 122 ? 22.877 31.877 -7.376 1.00 38.35 122 LEU B N 1
ATOM 2185 C CA . LEU B 1 122 ? 21.464 31.858 -7.697 1.00 36.68 122 LEU B CA 1
ATOM 2186 C C . LEU B 1 122 ? 21.170 31.026 -8.940 1.00 34.67 122 LEU B C 1
ATOM 2187 O O . LEU B 1 122 ? 22.059 30.769 -9.736 1.00 34.07 122 LEU B O 1
ATOM 2192 N N . PRO B 1 123 ? 19.912 30.582 -9.109 1.00 33.15 123 PRO B N 1
ATOM 2193 C CA . PRO B 1 123 ? 19.529 29.782 -10.273 1.00 32.68 123 PRO B CA 1
ATOM 2194 C C . PRO B 1 123 ? 19.801 30.497 -11.583 1.00 34.37 123 PRO B C 1
ATOM 2195 O O . PRO B 1 123 ? 19.753 31.720 -11.664 1.00 33.29 123 PRO B O 1
ATOM 2207 N N . THR B 1 125 ? 18.110 29.357 -14.231 1.00 38.01 125 THR B N 1
ATOM 2208 C CA . THR B 1 125 ? 16.844 29.133 -14.909 1.00 36.36 125 THR B CA 1
ATOM 2209 C C . THR B 1 125 ? 16.108 30.426 -15.239 1.00 36.59 125 THR B C 1
ATOM 2210 O O . THR B 1 125 ? 15.738 31.201 -14.347 1.00 37.29 125 THR B O 1
ATOM 2214 N N . PRO B 1 126 ? 15.885 30.674 -16.534 1.00 36.02 126 PRO B N 1
ATOM 2215 C CA . PRO B 1 126 ? 15.194 31.868 -17.019 1.00 37.65 126 PRO B CA 1
ATOM 2216 C C . PRO B 1 126 ? 13.726 31.975 -16.628 1.00 38.26 126 PRO B C 1
ATOM 2217 O O . PRO B 1 126 ? 12.987 31.002 -16.710 1.00 37.68 126 PRO B O 1
ATOM 2229 N N . THR B 1 128 ? 10.144 34.697 -16.885 1.00 46.05 128 THR B N 1
ATOM 2230 C CA . THR B 1 128 ? 9.575 35.833 -17.593 1.00 47.73 128 THR B CA 1
ATOM 2231 C C . THR B 1 128 ? 9.250 36.981 -16.664 1.00 48.37 128 THR B C 1
ATOM 2232 O O . THR B 1 128 ? 8.709 36.784 -15.585 1.00 48.96 128 THR B O 1
ATOM 2236 N N . LEU B 1 129 ? 9.591 38.187 -17.085 1.00 50.18 129 LEU B N 1
ATOM 2237 C CA . LEU B 1 129 ? 9.299 39.357 -16.283 1.00 52.31 129 LEU B CA 1
ATOM 2238 C C . LEU B 1 129 ? 8.853 40.490 -17.176 1.00 54.35 129 LEU B C 1
ATOM 2239 O O . LEU B 1 129 ? 9.010 40.441 -18.402 1.00 55.00 129 LEU B O 1
ATOM 2244 N N . ARG B 1 130 ? 8.277 41.501 -16.542 1.00 55.57 130 ARG B N 1
ATOM 2245 C CA . ARG B 1 130 ? 7.779 42.672 -17.231 1.00 56.64 130 ARG B CA 1
ATOM 2246 C C . ARG B 1 130 ? 7.752 43.771 -16.188 1.00 56.20 130 ARG B C 1
ATOM 2247 O O . ARG B 1 130 ? 7.159 43.599 -15.119 1.00 55.57 130 ARG B O 1
ATOM 2255 N N . GLY B 1 131 ? 8.428 44.880 -16.490 1.00 55.74 131 GLY B N 1
ATOM 2256 C CA . GLY B 1 131 ? 8.489 45.990 -15.554 1.00 56.03 131 GLY B CA 1
ATOM 2257 C C . GLY B 1 131 ? 8.970 47.299 -16.154 1.00 56.51 131 GLY B C 1
ATOM 2258 O O . GLY B 1 131 ? 9.075 47.441 -17.376 1.00 55.39 131 GLY B O 1
ATOM 2267 N N . TYR B 1 133 ? 11.808 49.543 -16.979 1.00 58.75 133 TYR B N 1
ATOM 2268 C CA . TYR B 1 133 ? 13.256 49.586 -17.239 1.00 59.47 133 TYR B CA 1
ATOM 2269 C C . TYR B 1 133 ? 13.812 51.013 -17.275 1.00 58.97 133 TYR B C 1
ATOM 2270 O O . TYR B 1 133 ? 13.225 51.884 -17.914 1.00 58.47 133 TYR B O 1
ATOM 2279 N N . PHE B 1 134 ? 14.940 51.251 -16.606 1.00 58.54 134 PHE B N 1
ATOM 2280 C CA . PHE B 1 134 ? 15.536 52.586 -16.599 1.00 58.75 134 PHE B CA 1
ATOM 2281 C C . PHE B 1 134 ? 17.060 52.596 -16.633 1.00 59.48 134 PHE B C 1
ATOM 2282 O O . PHE B 1 134 ? 17.712 52.190 -15.675 1.00 60.44 134 PHE B O 1
ATOM 2290 N N . TYR B 1 135 ? 17.622 53.089 -17.732 1.00 60.65 135 TYR B N 1
ATOM 2291 C CA . TYR B 1 135 ? 19.073 53.155 -17.898 1.00 60.83 135 TYR B CA 1
ATOM 2292 C C . TYR B 1 135 ? 19.590 54.580 -17.845 1.00 61.23 135 TYR B C 1
ATOM 2293 O O . TYR B 1 135 ? 19.099 55.452 -18.557 1.00 60.98 135 TYR B O 1
ATOM 2310 N N . ALA B 1 137 ? 23.500 56.726 -16.498 1.00 60.16 137 ALA B N 1
ATOM 2311 C CA . ALA B 1 137 ? 24.792 56.745 -15.818 1.00 57.88 137 ALA B CA 1
ATOM 2312 C C . ALA B 1 137 ? 25.382 55.348 -15.936 1.00 56.67 137 ALA B C 1
ATOM 2313 O O . ALA B 1 137 ? 25.926 54.805 -14.969 1.00 56.94 137 ALA B O 1
ATOM 2315 N N . ASP B 1 138 ? 25.261 54.778 -17.135 1.00 55.21 138 ASP B N 1
ATOM 2316 C CA . ASP B 1 138 ? 25.758 53.434 -17.426 1.00 54.52 138 ASP B CA 1
ATOM 2317 C C . ASP B 1 138 ? 25.321 52.431 -16.359 1.00 52.16 138 ASP B C 1
ATOM 2318 O O . ASP B 1 138 ? 26.069 51.535 -15.983 1.00 51.34 138 ASP B O 1
ATOM 2323 N N . ALA B 1 139 ? 24.094 52.602 -15.878 1.00 49.93 139 ALA B N 1
ATOM 2324 C CA . ALA B 1 139 ? 23.520 51.736 -14.857 1.00 46.94 139 ALA B CA 1
ATOM 2325 C C . ALA B 1 139 ? 22.043 51.528 -15.166 1.00 45.41 139 ALA B C 1
ATOM 2326 O O . ALA B 1 139 ? 21.308 52.487 -15.400 1.00 46.57 139 ALA B O 1
ATOM 2328 N N . ALA B 1 140 ? 21.607 50.277 -15.177 1.00 43.49 140 ALA B N 1
ATOM 2329 C CA . ALA B 1 140 ? 20.211 49.986 -15.475 1.00 44.10 140 ALA B CA 1
ATOM 2330 C C . ALA B 1 140 ? 19.464 49.357 -14.294 1.00 43.54 140 ALA B C 1
ATOM 2331 O O . ALA B 1 140 ? 20.032 48.592 -13.514 1.00 43.42 140 ALA B O 1
ATOM 2333 N N . THR B 1 141 ? 18.193 49.701 -14.142 1.00 42.79 141 THR B N 1
ATOM 2334 C CA . THR B 1 141 ? 17.412 49.104 -13.076 1.00 44.55 141 THR B CA 1
ATOM 2335 C C . THR B 1 141 ? 16.135 48.538 -13.656 1.00 45.03 141 THR B C 1
ATOM 2336 O O . THR B 1 141 ? 15.776 48.805 -14.808 1.00 45.18 141 THR B O 1
ATOM 2340 N N . PHE B 1 142 ? 15.452 47.743 -12.853 1.00 45.53 142 PHE B N 1
ATOM 2341 C CA . PHE B 1 142 ? 14.222 47.132 -13.295 1.00 46.91 142 PHE B CA 1
ATOM 2342 C C . PHE B 1 142 ? 13.261 47.085 -12.113 1.00 48.30 142 PHE B C 1
ATOM 2343 O O . PHE B 1 142 ? 13.604 46.581 -11.042 1.00 47.65 142 PHE B O 1
ATOM 2351 N N . THR B 1 143 ? 12.072 47.648 -12.307 1.00 50.51 143 THR B N 1
ATOM 2352 C CA . THR B 1 143 ? 11.034 47.651 -11.278 1.00 51.72 143 THR B CA 1
ATOM 2353 C C . THR B 1 143 ? 9.982 46.681 -11.787 1.00 52.42 143 THR B C 1
ATOM 2354 O O . THR B 1 143 ? 9.350 46.927 -12.824 1.00 52.04 143 THR B O 1
ATOM 2358 N N . ASP B 1 144 ? 9.808 45.576 -11.065 1.00 52.73 144 ASP B N 1
ATOM 2359 C CA . ASP B 1 144 ? 8.870 44.534 -11.469 1.00 54.33 144 ASP B CA 1
ATOM 2360 C C . ASP B 1 144 ? 7.401 44.892 -11.290 1.00 55.02 144 ASP B C 1
ATOM 2361 O O . ASP B 1 144 ? 6.969 45.281 -10.203 1.00 55.07 144 ASP B O 1
ATOM 2366 N N . CYS B 1 145 ? 6.641 44.753 -12.372 1.00 55.71 145 CYS B N 1
ATOM 2367 C CA . CYS B 1 145 ? 5.213 45.046 -12.357 1.00 57.20 145 CYS B CA 1
ATOM 2368 C C . CYS B 1 145 ? 4.423 44.152 -11.407 1.00 56.27 145 CYS B C 1
ATOM 2369 O O . CYS B 1 145 ? 3.293 44.487 -11.027 1.00 57.23 145 CYS B O 1
ATOM 2372 N N . ALA B 1 146 ? 5.007 43.018 -11.028 1.00 53.95 146 ALA B N 1
ATOM 2373 C CA . ALA B 1 146 ? 4.328 42.086 -10.141 1.00 50.59 146 ALA B CA 1
ATOM 2374 C C . ALA B 1 146 ? 4.682 42.281 -8.686 1.00 49.52 146 ALA B C 1
ATOM 2375 O O . ALA B 1 146 ? 3.817 42.252 -7.827 1.00 50.92 146 ALA B O 1
ATOM 2377 N N . THR B 1 147 ? 5.951 42.489 -8.393 1.00 48.36 147 THR B N 1
ATOM 2378 C CA . THR B 1 147 ? 6.336 42.641 -7.004 1.00 48.66 147 THR B CA 1
ATOM 2379 C C . THR B 1 147 ? 6.641 44.066 -6.633 1.00 49.62 147 THR B C 1
ATOM 2380 O O . THR B 1 147 ? 6.864 44.370 -5.464 1.00 49.84 147 THR B O 1
ATOM 2384 N N . GLY B 1 148 ? 6.665 44.944 -7.624 1.00 50.62 148 GLY B N 1
ATOM 2385 C CA . GLY B 1 148 ? 6.989 46.325 -7.333 1.00 51.40 148 GLY B CA 1
ATOM 2386 C C . GLY B 1 148 ? 8.412 46.467 -6.802 1.00 52.13 148 GLY B C 1
ATOM 2387 O O . GLY B 1 148 ? 8.821 47.552 -6.374 1.00 53.30 148 GLY B O 1
ATOM 2388 N N . LYS B 1 149 ? 9.173 45.377 -6.810 1.00 51.60 149 LYS B N 1
ATOM 2389 C CA . LYS B 1 149 ? 10.555 45.431 -6.350 1.00 50.89 149 LYS B CA 1
ATOM 2390 C C . LYS B 1 149 ? 11.419 45.959 -7.500 1.00 51.61 149 LYS B C 1
ATOM 2391 O O . LYS B 1 149 ? 11.059 45.813 -8.677 1.00 51.93 149 LYS B O 1
ATOM 2397 N N . ARG B 1 150 ? 12.544 46.584 -7.163 1.00 51.71 150 ARG B N 1
ATOM 2398 C CA . ARG B 1 150 ? 13.442 47.133 -8.176 1.00 51.46 150 ARG B CA 1
ATOM 2399 C C . ARG B 1 150 ? 14.768 46.399 -8.188 1.00 50.08 150 ARG B C 1
ATOM 2400 O O . ARG B 1 150 ? 15.478 46.360 -7.182 1.00 48.94 150 ARG B O 1
ATOM 2408 N N . PHE B 1 151 ? 15.105 45.831 -9.339 1.00 49.12 151 PHE B N 1
ATOM 2409 C CA . PHE B 1 151 ? 16.346 45.087 -9.486 1.00 48.81 151 PHE B CA 1
ATOM 2410 C C . PHE B 1 151 ? 17.332 45.749 -10.442 1.00 49.69 151 PHE B C 1
ATOM 2411 O O . PHE B 1 151 ? 16.941 46.369 -11.441 1.00 49.72 151 PHE B O 1
ATOM 2427 N N . VAL B 1 153 ? 19.699 45.739 -13.370 1.00 43.48 153 VAL B N 1
ATOM 2428 C CA . VAL B 1 153 ? 19.829 44.878 -14.530 1.00 40.14 153 VAL B CA 1
ATOM 2429 C C . VAL B 1 153 ? 21.280 44.858 -15.004 1.00 38.91 153 VAL B C 1
ATOM 2430 O O . VAL B 1 153 ? 21.938 45.896 -15.084 1.00 38.36 153 VAL B O 1
ATOM 2434 N N . ALA B 1 154 ? 21.783 43.664 -15.290 1.00 36.92 154 ALA B N 1
ATOM 2435 C CA . ALA B 1 154 ? 23.146 43.509 -15.757 1.00 34.79 154 ALA B CA 1
ATOM 2436 C C . ALA B 1 154 ? 23.333 44.403 -16.958 1.00 34.85 154 ALA B C 1
ATOM 2437 O O . ALA B 1 154 ? 22.411 44.578 -17.747 1.00 34.54 154 ALA B O 1
ATOM 2439 N N . ASN B 1 155 ? 24.519 44.979 -17.108 1.00 35.70 155 ASN B N 1
ATOM 2440 C CA . ASN B 1 155 ? 24.745 45.828 -18.263 1.00 36.78 155 ASN B CA 1
ATOM 2441 C C . ASN B 1 155 ? 24.729 45.016 -19.543 1.00 36.99 155 ASN B C 1
ATOM 2442 O O . ASN B 1 155 ? 25.317 43.940 -19.632 1.00 36.56 155 ASN B O 1
ATOM 2447 N N . ASN B 1 156 ? 24.032 45.541 -20.535 1.00 37.34 156 ASN B N 1
ATOM 2448 C CA . ASN B 1 156 ? 23.904 44.873 -21.813 1.00 37.64 156 ASN B CA 1
ATOM 2449 C C . ASN B 1 156 ? 23.560 45.938 -22.849 1.00 37.67 156 ASN B C 1
ATOM 2450 O O . ASN B 1 156 ? 22.533 46.606 -22.747 1.00 37.55 156 ASN B O 1
ATOM 2455 N N . ALA B 1 157 ? 24.416 46.097 -23.849 1.00 38.74 157 ALA B N 1
ATOM 2456 C CA . ALA B 1 157 ? 24.201 47.133 -24.855 1.00 40.72 157 ALA B CA 1
ATOM 2457 C C . ALA B 1 157 ? 22.982 46.961 -25.755 1.00 42.69 157 ALA B C 1
ATOM 2458 O O . ALA B 1 157 ? 22.217 47.911 -25.939 1.00 43.58 157 ALA B O 1
ATOM 2460 N N . GLU B 1 158 ? 22.789 45.776 -26.323 1.00 43.40 158 GLU B N 1
ATOM 2461 C CA . GLU B 1 158 ? 21.638 45.586 -27.201 1.00 45.22 158 GLU B CA 1
ATOM 2462 C C . GLU B 1 158 ? 20.371 46.009 -26.474 1.00 46.91 158 GLU B C 1
ATOM 2463 O O . GLU B 1 158 ? 19.532 46.727 -27.023 1.00 49.08 158 GLU B O 1
ATOM 2465 N N . LEU B 1 159 ? 20.249 45.577 -25.224 1.00 47.62 159 LEU B N 1
ATOM 2466 C CA . LEU B 1 159 ? 19.087 45.902 -24.419 1.00 46.81 159 LEU B CA 1
ATOM 2467 C C . LEU B 1 159 ? 18.991 47.399 -24.267 1.00 47.35 159 LEU B C 1
ATOM 2468 O O . LEU B 1 159 ? 17.967 47.991 -24.577 1.00 48.41 159 LEU B O 1
ATOM 2473 N N . GLU B 1 160 ? 20.070 48.010 -23.793 1.00 47.65 160 GLU B N 1
ATOM 2474 C CA . GLU B 1 160 ? 20.097 49.451 -23.566 1.00 49.15 160 GLU B CA 1
ATOM 2475 C C . GLU B 1 160 ? 19.847 50.313 -24.814 1.00 50.30 160 GLU B C 1
ATOM 2476 O O . GLU B 1 160 ? 19.302 51.419 -24.713 1.00 49.37 160 GLU B O 1
ATOM 2482 N N . ARG B 1 161 ? 20.234 49.816 -25.986 1.00 50.82 161 ARG B N 1
ATOM 2483 C CA . ARG B 1 161 ? 20.006 50.567 -27.210 1.00 50.72 161 ARG B CA 1
ATOM 2484 C C . ARG B 1 161 ? 18.496 50.666 -27.384 1.00 50.67 161 ARG B C 1
ATOM 2485 O O . ARG B 1 161 ? 17.924 51.757 -27.381 1.00 51.46 161 ARG B O 1
ATOM 2493 N N . SER B 1 162 ? 17.859 49.509 -27.532 1.00 50.29 162 SER B N 1
ATOM 2494 C CA . SER B 1 162 ? 16.412 49.422 -27.708 1.00 48.83 162 SER B CA 1
ATOM 2495 C C . SER B 1 162 ? 15.677 50.321 -26.714 1.00 47.88 162 SER B C 1
ATOM 2496 O O . SER B 1 162 ? 14.733 51.021 -27.076 1.00 48.00 162 SER B O 1
ATOM 2499 N N . TYR B 1 163 ? 16.106 50.292 -25.458 1.00 46.20 163 TYR B N 1
ATOM 2500 C CA . TYR B 1 163 ? 15.485 51.120 -24.440 1.00 45.96 163 TYR B CA 1
ATOM 2501 C C . TYR B 1 163 ? 15.507 52.554 -24.888 1.00 48.48 163 TYR B C 1
ATOM 2502 O O . TYR B 1 163 ? 14.465 53.193 -24.997 1.00 49.60 163 TYR B O 1
ATOM 2511 N N . LEU B 1 164 ? 16.713 53.065 -25.128 1.00 50.91 164 LEU B N 1
ATOM 2512 C CA . LEU B 1 164 ? 16.878 54.442 -25.566 1.00 51.14 164 LEU B CA 1
ATOM 2513 C C . LEU B 1 164 ? 16.096 54.713 -26.846 1.00 52.87 164 LEU B C 1
ATOM 2514 O O . LEU B 1 164 ? 15.615 55.827 -27.056 1.00 53.11 164 LEU B O 1
ATOM 2519 N N . ALA B 1 165 ? 15.964 53.698 -27.696 1.00 53.60 165 ALA B N 1
ATOM 2520 C CA . ALA B 1 165 ? 15.206 53.855 -28.934 1.00 54.45 165 ALA B CA 1
ATOM 2521 C C . ALA B 1 165 ? 13.750 54.091 -28.561 1.00 55.87 165 ALA B C 1
ATOM 2522 O O . ALA B 1 165 ? 13.135 55.059 -29.001 1.00 56.26 165 ALA B O 1
ATOM 2524 N N . ALA B 1 166 ? 13.218 53.201 -27.725 1.00 57.54 166 ALA B N 1
ATOM 2525 C CA . ALA B 1 166 ? 11.834 53.266 -27.270 1.00 57.61 166 ALA B CA 1
ATOM 2526 C C . ALA B 1 166 ? 11.471 54.525 -26.479 1.00 58.37 166 ALA B C 1
ATOM 2527 O O . ALA B 1 166 ? 10.431 55.129 -26.733 1.00 58.54 166 ALA B O 1
ATOM 2529 N N . ARG B 1 167 ? 12.297 54.921 -25.514 1.00 59.72 167 ARG B N 1
ATOM 2530 C CA . ARG B 1 167 ? 11.985 56.129 -24.748 1.00 63.48 167 ARG B CA 1
ATOM 2531 C C . ARG B 1 167 ? 12.093 57.314 -25.700 1.00 65.98 167 ARG B C 1
ATOM 2532 O O . ARG B 1 167 ? 12.548 57.163 -26.838 1.00 67.54 167 ARG B O 1
ATOM 2540 N N . GLY B 1 168 ? 11.675 58.491 -25.251 1.00 67.52 168 GLY B N 1
ATOM 2541 C CA . GLY B 1 168 ? 11.746 59.653 -26.117 1.00 69.71 168 GLY B CA 1
ATOM 2542 C C . GLY B 1 168 ? 12.971 60.486 -25.821 1.00 71.10 168 GLY B C 1
ATOM 2543 O O . GLY B 1 168 ? 14.061 59.953 -25.611 1.00 71.56 168 GLY B O 1
ATOM 2544 N N . HIS B 1 169 ? 12.797 61.801 -25.814 1.00 72.34 169 HIS B N 1
ATOM 2545 C CA . HIS B 1 169 ? 13.902 62.700 -25.512 1.00 73.83 169 HIS B CA 1
ATOM 2546 C C . HIS B 1 169 ? 13.865 62.978 -24.013 1.00 74.22 169 HIS B C 1
ATOM 2547 O O . HIS B 1 169 ? 14.584 63.842 -23.506 1.00 74.29 169 HIS B O 1
ATOM 2554 N N . SER B 1 170 ? 13.023 62.227 -23.307 1.00 74.43 170 SER B N 1
ATOM 2555 C CA . SER B 1 170 ? 12.882 62.407 -21.871 1.00 73.90 170 SER B CA 1
ATOM 2556 C C . SER B 1 170 ? 13.428 61.244 -21.066 1.00 72.74 170 SER B C 1
ATOM 2557 O O . SER B 1 170 ? 13.283 60.080 -21.447 1.00 71.71 170 SER B O 1
ATOM 2560 N N . GLU B 1 171 ? 14.055 61.589 -19.943 1.00 72.20 171 GLU B N 1
ATOM 2561 C CA . GLU B 1 171 ? 14.636 60.621 -19.025 1.00 71.64 171 GLU B CA 1
ATOM 2562 C C . GLU B 1 171 ? 13.540 60.001 -18.146 1.00 70.83 171 GLU B C 1
ATOM 2563 O O . GLU B 1 171 ? 13.445 60.275 -16.945 1.00 71.15 171 GLU B O 1
ATOM 2565 N N . LYS B 1 172 ? 12.711 59.166 -18.762 1.00 69.02 172 LYS B N 1
ATOM 2566 C CA . LYS B 1 172 ? 11.633 58.498 -18.053 1.00 67.09 172 LYS B CA 1
ATOM 2567 C C . LYS B 1 172 ? 11.655 56.993 -18.357 1.00 65.93 172 LYS B C 1
ATOM 2568 O O . LYS B 1 172 ? 11.722 56.582 -19.525 1.00 66.65 172 LYS B O 1
ATOM 2570 N N . PRO B 1 173 ? 11.618 56.154 -17.303 1.00 62.58 173 PRO B N 1
ATOM 2571 C CA . PRO B 1 173 ? 11.628 54.692 -17.424 1.00 59.50 173 PRO B CA 1
ATOM 2572 C C . PRO B 1 173 ? 10.600 54.171 -18.422 1.00 56.63 173 PRO B C 1
ATOM 2573 O O . PRO B 1 173 ? 9.656 54.877 -18.760 1.00 57.13 173 PRO B O 1
ATOM 2577 N N . VAL B 1 174 ? 10.779 52.940 -18.891 1.00 53.81 174 VAL B N 1
ATOM 2578 C CA . VAL B 1 174 ? 9.861 52.368 -19.876 1.00 53.06 174 VAL B CA 1
ATOM 2579 C C . VAL B 1 174 ? 9.522 50.888 -19.661 1.00 54.07 174 VAL B C 1
ATOM 2580 O O . VAL B 1 174 ? 10.399 50.072 -19.372 1.00 55.29 174 VAL B O 1
ATOM 2584 N N . LEU B 1 175 ? 8.245 50.547 -19.822 1.00 53.51 175 LEU B N 1
ATOM 2585 C CA . LEU B 1 175 ? 7.797 49.175 -19.644 1.00 52.90 175 LEU B CA 1
ATOM 2586 C C . LEU B 1 175 ? 8.501 48.210 -20.593 1.00 52.47 175 LEU B C 1
ATOM 2587 O O . LEU B 1 175 ? 8.546 48.440 -21.803 1.00 52.56 175 LEU B O 1
ATOM 2592 N N . LEU B 1 176 ? 9.026 47.122 -20.022 1.00 51.31 176 LEU B N 1
ATOM 2593 C CA . LEU B 1 176 ? 9.753 46.083 -20.756 1.00 48.76 176 LEU B CA 1
ATOM 2594 C C . LEU B 1 176 ? 9.339 44.676 -20.335 1.00 48.58 176 LEU B C 1
ATOM 2595 O O . LEU B 1 176 ? 9.116 44.411 -19.151 1.00 48.34 176 LEU B O 1
ATOM 2600 N N . SER B 1 177 ? 9.249 43.780 -21.313 1.00 47.94 177 SER B N 1
ATOM 2601 C CA . SER B 1 177 ? 8.900 42.383 -21.071 1.00 48.13 177 SER B CA 1
ATOM 2602 C C . SER B 1 177 ? 10.111 41.532 -21.456 1.00 48.23 177 SER B C 1
ATOM 2603 O O . SER B 1 177 ? 10.516 41.531 -22.615 1.00 50.70 177 SER B O 1
ATOM 2606 N N . VAL B 1 178 ? 10.693 40.801 -20.510 1.00 46.07 178 VAL B N 1
ATOM 2607 C CA . VAL B 1 178 ? 11.869 40.009 -20.848 1.00 43.90 178 VAL B CA 1
ATOM 2608 C C . VAL B 1 178 ? 12.139 38.860 -19.893 1.00 44.29 178 VAL B C 1
ATOM 2609 O O . VAL B 1 178 ? 11.814 38.946 -18.710 1.00 46.27 178 VAL B O 1
ATOM 2613 N N . GLU B 1 179 ? 12.742 37.794 -20.416 1.00 41.98 179 GLU B N 1
ATOM 2614 C CA . GLU B 1 179 ? 13.097 36.632 -19.620 1.00 40.54 179 GLU B CA 1
ATOM 2615 C C . GLU B 1 179 ? 14.454 36.880 -18.974 1.00 39.60 179 GLU B C 1
ATOM 2616 O O . GLU B 1 179 ? 15.392 37.304 -19.637 1.00 40.24 179 GLU B O 1
ATOM 2622 N N . GLY B 1 180 ? 14.568 36.606 -17.682 1.00 39.31 180 GLY B N 1
ATOM 2623 C CA . GLY B 1 180 ? 15.837 36.820 -17.013 1.00 37.13 180 GLY B CA 1
ATOM 2624 C C . GLY B 1 180 ? 15.977 35.953 -15.785 1.00 36.47 180 GLY B C 1
ATOM 2625 O O . GLY B 1 180 ? 15.055 35.219 -15.434 1.00 36.77 180 GLY B O 1
ATOM 2626 N N . HIS B 1 181 ? 17.142 36.021 -15.153 1.00 34.76 181 HIS B N 1
ATOM 2627 C CA . HIS B 1 181 ? 17.421 35.269 -13.940 1.00 35.19 181 HIS B CA 1
ATOM 2628 C C . HIS B 1 181 ? 18.334 36.134 -13.093 1.00 35.44 181 HIS B C 1
ATOM 2629 O O . HIS B 1 181 ? 18.871 37.122 -13.587 1.00 36.53 181 HIS B O 1
ATOM 2636 N N . PHE B 1 182 ? 18.514 35.782 -11.827 1.00 35.14 182 PHE B N 1
ATOM 2637 C CA . PHE B 1 182 ? 19.390 36.569 -10.967 1.00 35.83 182 PHE B CA 1
ATOM 2638 C C . PHE B 1 182 ? 20.755 35.939 -10.938 1.00 36.52 182 PHE B C 1
ATOM 2639 O O . PHE B 1 182 ? 20.880 34.730 -11.047 1.00 38.14 182 PHE B O 1
ATOM 2647 N N . THR B 1 183 ? 21.779 36.764 -10.786 1.00 37.44 183 THR B N 1
ATOM 2648 C CA . THR B 1 183 ? 23.149 36.288 -10.771 1.00 37.86 183 THR B CA 1
ATOM 2649 C C . THR B 1 183 ? 23.985 37.429 -10.216 1.00 39.21 183 THR B C 1
ATOM 2650 O O . THR B 1 183 ? 23.442 38.422 -9.736 1.00 38.95 183 THR B O 1
ATOM 2654 N N . LEU B 1 184 ? 25.302 37.284 -10.262 1.00 41.54 184 LEU B N 1
ATOM 2655 C CA . LEU B 1 184 ? 26.191 38.342 -9.804 1.00 45.03 184 LEU B CA 1
ATOM 2656 C C . LEU B 1 184 ? 27.009 38.842 -10.987 1.00 47.76 184 LEU B C 1
ATOM 2657 O O . LEU B 1 184 ? 27.554 38.054 -11.767 1.00 48.16 184 LEU B O 1
ATOM 2662 N N . GLU B 1 185 ? 27.064 40.163 -11.124 1.00 50.40 185 GLU B N 1
ATOM 2663 C CA . GLU B 1 185 ? 27.806 40.818 -12.193 1.00 51.35 185 GLU B CA 1
ATOM 2664 C C . GLU B 1 185 ? 28.271 42.161 -11.646 1.00 52.59 185 GLU B C 1
ATOM 2665 O O . GLU B 1 185 ? 27.597 42.765 -10.814 1.00 53.88 185 GLU B O 1
ATOM 2671 N N . GLY B 1 186 ? 29.429 42.616 -12.110 1.00 54.07 186 GLY B N 1
ATOM 2672 C CA . GLY B 1 186 ? 29.999 43.865 -11.643 1.00 54.44 186 GLY B CA 1
ATOM 2673 C C . GLY B 1 186 ? 29.083 45.064 -11.491 1.00 56.63 186 GLY B C 1
ATOM 2674 O O . GLY B 1 186 ? 28.110 45.239 -12.239 1.00 55.58 186 GLY B O 1
ATOM 2675 N N . ASN B 1 187 ? 29.400 45.897 -10.500 1.00 58.03 187 ASN B N 1
ATOM 2676 C CA . ASN B 1 187 ? 28.640 47.116 -10.262 1.00 60.38 187 ASN B CA 1
ATOM 2677 C C . ASN B 1 187 ? 29.029 48.122 -11.349 1.00 61.87 187 ASN B C 1
ATOM 2678 O O . ASN B 1 187 ? 30.213 48.353 -11.603 1.00 61.25 187 ASN B O 1
ATOM 2683 N N . PRO B 1 188 ? 28.034 48.746 -11.993 1.00 63.63 188 PRO B N 1
ATOM 2684 C CA . PRO B 1 188 ? 28.327 49.717 -13.049 1.00 65.57 188 PRO B CA 1
ATOM 2685 C C . PRO B 1 188 ? 29.328 50.808 -12.663 1.00 67.60 188 PRO B C 1
ATOM 2686 O O . PRO B 1 188 ? 30.036 51.333 -13.525 1.00 69.28 188 PRO B O 1
ATOM 2690 N N . ASP B 1 189 ? 29.406 51.140 -11.377 1.00 68.32 189 ASP B N 1
ATOM 2691 C CA . ASP B 1 189 ? 30.322 52.185 -10.932 1.00 68.62 189 ASP B CA 1
ATOM 2692 C C . ASP B 1 189 ? 31.512 51.649 -10.140 1.00 68.62 189 ASP B C 1
ATOM 2693 O O . ASP B 1 189 ? 32.628 52.161 -10.253 1.00 68.84 189 ASP B O 1
ATOM 2698 N N . THR B 1 190 ? 31.267 50.612 -9.346 1.00 68.26 190 THR B N 1
ATOM 2699 C CA . THR B 1 190 ? 32.301 50.001 -8.519 1.00 67.34 190 THR B CA 1
ATOM 2700 C C . THR B 1 190 ? 33.026 48.851 -9.207 1.00 66.89 190 THR B C 1
ATOM 2701 O O . THR B 1 190 ? 34.252 48.762 -9.153 1.00 66.72 190 THR B O 1
ATOM 2705 N N . GLY B 1 191 ? 32.261 47.964 -9.836 1.00 66.50 191 GLY B N 1
ATOM 2706 C CA . GLY B 1 191 ? 32.849 46.819 -10.510 1.00 64.73 191 GLY B CA 1
ATOM 2707 C C . GLY B 1 191 ? 32.693 45.551 -9.686 1.00 64.12 191 GLY B C 1
ATOM 2708 O O . GLY B 1 191 ? 32.722 44.441 -10.230 1.00 64.94 191 GLY B O 1
ATOM 2709 N N . ALA B 1 192 ? 32.533 45.713 -8.371 1.00 62.12 192 ALA B N 1
ATOM 2710 C CA . ALA B 1 192 ? 32.363 44.579 -7.468 1.00 58.66 192 ALA B CA 1
ATOM 2711 C C . ALA B 1 192 ? 31.033 43.950 -7.798 1.00 56.52 192 ALA B C 1
ATOM 2712 O O . ALA B 1 192 ? 30.038 44.648 -7.974 1.00 55.08 192 ALA B O 1
ATOM 2714 N N . PRO B 1 193 ? 31.000 42.614 -7.888 1.00 55.19 193 PRO B N 1
ATOM 2715 C CA . PRO B 1 193 ? 29.780 41.868 -8.207 1.00 54.14 193 PRO B CA 1
ATOM 2716 C C . PRO B 1 193 ? 28.686 41.985 -7.159 1.00 53.44 193 PRO B C 1
ATOM 2717 O O . PRO B 1 193 ? 28.945 41.887 -5.957 1.00 54.01 193 PRO B O 1
ATOM 2721 N N . THR B 1 194 ? 27.463 42.213 -7.627 1.00 51.72 194 THR B N 1
ATOM 2722 C CA . THR B 1 194 ? 26.304 42.329 -6.749 1.00 50.34 194 THR B CA 1
ATOM 2723 C C . THR B 1 194 ? 25.180 41.539 -7.397 1.00 48.44 194 THR B C 1
ATOM 2724 O O . THR B 1 194 ? 25.387 40.946 -8.456 1.00 50.25 194 THR B O 1
ATOM 2728 N N . LYS B 1 195 ? 24.000 41.509 -6.786 1.00 44.35 195 LYS B N 1
ATOM 2729 C CA . LYS B 1 195 ? 22.913 40.751 -7.385 1.00 41.72 195 LYS B CA 1
ATOM 2730 C C . LYS B 1 195 ? 22.218 41.544 -8.485 1.00 41.01 195 LYS B C 1
ATOM 2731 O O . LYS B 1 195 ? 21.648 42.601 -8.238 1.00 40.74 195 LYS B O 1
ATOM 2737 N N . VAL B 1 196 ? 22.257 41.027 -9.704 1.00 39.47 196 VAL B N 1
ATOM 2738 C CA . VAL B 1 196 ? 21.612 41.717 -10.805 1.00 38.86 196 VAL B CA 1
ATOM 2739 C C . VAL B 1 196 ? 20.702 40.774 -11.575 1.00 38.86 196 VAL B C 1
ATOM 2740 O O . VAL B 1 196 ? 20.739 39.555 -11.397 1.00 39.26 196 VAL B O 1
ATOM 2744 N N . LEU B 1 197 ? 19.870 41.353 -12.426 1.00 37.93 197 LEU B N 1
ATOM 2745 C CA . LEU B 1 197 ? 18.975 40.575 -13.246 1.00 36.79 197 LEU B CA 1
ATOM 2746 C C . LEU B 1 197 ? 19.743 40.440 -14.562 1.00 37.38 197 LEU B C 1
ATOM 2747 O O . LEU B 1 197 ? 20.334 41.406 -15.040 1.00 39.14 197 LEU B O 1
ATOM 2752 N N . ALA B 1 198 ? 19.762 39.251 -15.142 1.00 35.89 198 ALA B N 1
ATOM 2753 C CA . ALA B 1 198 ? 20.469 39.058 -16.393 1.00 35.63 198 ALA B CA 1
ATOM 2754 C C . ALA B 1 198 ? 19.471 38.663 -17.467 1.00 36.37 198 ALA B C 1
ATOM 2755 O O . ALA B 1 198 ? 18.706 37.723 -17.304 1.00 37.95 198 ALA B O 1
ATOM 2757 N N . PRO B 1 199 ? 19.456 39.385 -18.585 1.00 37.16 199 PRO B N 1
ATOM 2758 C CA . PRO B 1 199 ? 18.502 39.026 -19.634 1.00 37.16 199 PRO B CA 1
ATOM 2759 C C . PRO B 1 199 ? 18.869 37.709 -20.286 1.00 37.13 199 PRO B C 1
ATOM 2760 O O . PRO B 1 199 ? 20.044 37.378 -20.406 1.00 37.07 199 PRO B O 1
ATOM 2764 N N . ASP B 1 200 ? 17.856 36.961 -20.698 1.00 36.85 200 ASP B N 1
ATOM 2765 C CA . ASP B 1 200 ? 18.060 35.688 -21.366 1.00 38.10 200 ASP B CA 1
ATOM 2766 C C . ASP B 1 200 ? 17.445 35.834 -22.751 1.00 39.60 200 ASP B C 1
ATOM 2767 O O . ASP B 1 200 ? 17.620 34.982 -23.618 1.00 40.66 200 ASP B O 1
ATOM 2772 N N . THR B 1 201 ? 16.713 36.919 -22.952 1.00 39.73 201 THR B N 1
ATOM 2773 C CA . THR B 1 201 ? 16.087 37.178 -24.237 1.00 43.16 201 THR B CA 1
ATOM 2774 C C . THR B 1 201 ? 16.237 38.643 -24.617 1.00 44.99 201 THR B C 1
ATOM 2775 O O . THR B 1 201 ? 16.491 39.502 -23.761 1.00 44.83 201 THR B O 1
ATOM 2779 N N . ALA B 1 202 ? 16.072 38.926 -25.903 1.00 45.84 202 ALA B N 1
ATOM 2780 C CA . ALA B 1 202 ? 16.187 40.293 -26.382 1.00 47.40 202 ALA B CA 1
ATOM 2781 C C . ALA B 1 202 ? 15.309 41.201 -25.531 1.00 49.09 202 ALA B C 1
ATOM 2782 O O . ALA B 1 202 ? 15.760 42.229 -25.020 1.00 49.53 202 ALA B O 1
ATOM 2784 N N . GLY B 1 203 ? 14.053 40.805 -25.365 1.00 50.25 203 GLY B N 1
ATOM 2785 C CA . GLY B 1 203 ? 13.136 41.614 -24.590 1.00 51.93 203 GLY B CA 1
ATOM 2786 C C . GLY B 1 203 ? 12.332 42.509 -25.518 1.00 53.09 203 GLY B C 1
ATOM 2787 O O . GLY B 1 203 ? 12.710 42.711 -26.675 1.00 52.57 203 GLY B O 1
ATOM 2788 N N . LYS B 1 204 ? 11.225 43.043 -25.009 1.00 53.07 204 LYS B N 1
ATOM 2789 C CA . LYS B 1 204 ? 10.350 43.910 -25.783 1.00 53.57 204 LYS B CA 1
ATOM 2790 C C . LYS B 1 204 ? 9.918 45.095 -24.928 1.00 54.82 204 LYS B C 1
ATOM 2791 O O . LYS B 1 204 ? 9.458 44.913 -23.795 1.00 54.44 204 LYS B O 1
ATOM 2793 N N . PHE B 1 205 ? 10.077 46.305 -25.463 1.00 55.63 205 PHE B N 1
ATOM 2794 C CA . PHE B 1 205 ? 9.678 47.504 -24.731 1.00 56.52 205 PHE B CA 1
ATOM 2795 C C . PHE B 1 205 ? 8.311 48.003 -25.205 1.00 59.02 205 PHE B C 1
ATOM 2796 O O . PHE B 1 205 ? 7.905 47.759 -26.347 1.00 59.74 205 PHE B O 1
ATOM 2804 N N . TYR B 1 206 ? 7.603 48.695 -24.318 1.00 60.60 206 TYR B N 1
ATOM 2805 C CA . TYR B 1 206 ? 6.284 49.236 -24.628 1.00 62.24 206 TYR B CA 1
ATOM 2806 C C . TYR B 1 206 ? 6.191 50.652 -24.061 1.00 64.46 206 TYR B C 1
ATOM 2807 O O . TYR B 1 206 ? 5.819 50.852 -22.897 1.00 63.85 206 TYR B O 1
ATOM 2816 N N . PRO B 1 207 ? 6.544 51.658 -24.884 1.00 66.28 207 PRO B N 1
ATOM 2817 C CA . PRO B 1 207 ? 6.513 53.070 -24.483 1.00 67.21 207 PRO B CA 1
ATOM 2818 C C . PRO B 1 207 ? 5.090 53.583 -24.287 1.00 68.66 207 PRO B C 1
ATOM 2819 O O . PRO B 1 207 ? 4.793 54.328 -23.347 1.00 68.35 207 PRO B O 1
ATOM 2823 N N . ASN B 1 208 ? 4.213 53.162 -25.185 1.00 70.22 208 ASN B N 1
ATOM 2824 C CA . ASN B 1 208 ? 2.822 53.565 -25.136 1.00 72.51 208 ASN B CA 1
ATOM 2825 C C . ASN B 1 208 ? 2.040 52.656 -24.188 1.00 73.58 208 ASN B C 1
ATOM 2826 O O . ASN B 1 208 ? 0.867 52.357 -24.425 1.00 74.96 208 ASN B O 1
ATOM 2831 N N . GLN B 1 209 ? 2.697 52.213 -23.117 1.00 73.80 209 GLN B N 1
ATOM 2832 C CA . GLN B 1 209 ? 2.064 51.342 -22.125 1.00 73.15 209 GLN B CA 1
ATOM 2833 C C . GLN B 1 209 ? 2.678 51.539 -20.733 1.00 72.94 209 GLN B C 1
ATOM 2834 O O . GLN B 1 209 ? 3.401 52.510 -20.490 1.00 73.09 209 GLN B O 1
ATOM 2836 N N . ASP B 1 210 ? 2.386 50.616 -19.823 1.00 72.81 210 ASP B N 1
ATOM 2837 C CA . ASP B 1 210 ? 2.886 50.685 -18.454 1.00 72.70 210 ASP B CA 1
ATOM 2838 C C . ASP B 1 210 ? 2.380 49.453 -17.695 1.00 72.00 210 ASP B C 1
ATOM 2839 O O . ASP B 1 210 ? 1.655 48.642 -18.262 1.00 71.60 210 ASP B O 1
ATOM 2844 N N . CYS B 1 211 ? 2.779 49.288 -16.436 1.00 71.34 211 CYS B N 1
ATOM 2845 C CA . CYS B 1 211 ? 2.332 48.135 -15.653 1.00 71.87 211 CYS B CA 1
ATOM 2846 C C . CYS B 1 211 ? 0.814 47.996 -15.713 1.00 72.32 211 CYS B C 1
ATOM 2847 O O . CYS B 1 211 ? 0.276 46.908 -15.942 1.00 71.46 211 CYS B O 1
ATOM 2850 N N . SER B 1 212 ? 0.136 49.118 -15.511 1.00 73.10 212 SER B N 1
ATOM 2851 C CA . SER B 1 212 ? -1.315 49.172 -15.528 1.00 73.66 212 SER B CA 1
ATOM 2852 C C . SER B 1 212 ? -1.888 48.711 -16.865 1.00 74.99 212 SER B C 1
ATOM 2853 O O . SER B 1 212 ? -3.092 48.495 -16.990 1.00 75.23 212 SER B O 1
ATOM 2856 N N . SER B 1 213 ? -1.024 48.556 -17.861 1.00 76.41 213 SER B N 1
ATOM 2857 C CA . SER B 1 213 ? -1.455 48.126 -19.186 1.00 78.06 213 SER B CA 1
ATOM 2858 C C . SER B 1 213 ? -1.889 46.663 -19.229 1.00 79.14 213 SER B C 1
ATOM 2859 O O . SER B 1 213 ? -1.738 45.998 -20.258 1.00 79.39 213 SER B O 1
ATOM 2862 N N . LEU B 1 214 ? -2.426 46.166 -18.115 1.00 80.22 214 LEU B N 1
ATOM 2863 C CA . LEU B 1 214 ? -2.893 44.781 -18.029 1.00 80.38 214 LEU B CA 1
ATOM 2864 C C . LEU B 1 214 ? -1.765 43.799 -18.326 1.00 80.34 214 LEU B C 1
ATOM 2865 O O . LEU B 1 214 ? -0.592 44.232 -18.287 1.00 80.25 214 LEU B O 1
#

Radius of gyration: 29.04 Å; Cα contacts (8 Å, |Δi|>4): 791; chains: 2; bounding box: 87×66×51 Å

Nearest PDB structures (foldseek):
  2z4i-assembly1_A  TM=1.004E+00  e=2.519E-32  Escherichia coli
  2z4h-assembly1_A  TM=9.972E-01  e=2.468E-30  Escherichia coli
  2z4i-assembly2_B  TM=5.023E-01  e=2.177E-28  Escherichia coli
  6fhm-assembly1_B  TM=2.926E-01  e=2.638E+00  Escherichia coli K-1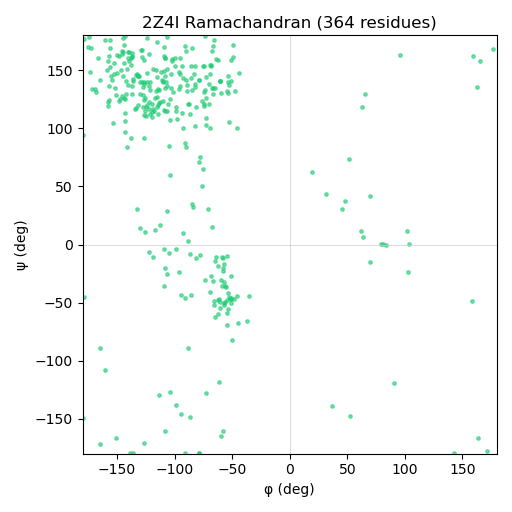2
  1luz-assembly2_B  TM=3.501E-01  e=4.021E+00  Vaccinia virus WR

Solvent-accessible surface area: 21460 Å² total

GO terms:
  GO:0009279 cell outer membrane (C, EXP)
  GO:0042802 identical protein binding (F, IPI)
  GO:0009279 cell outer membrane (C, IDA)
  GO:0036460 cellular response to cell envelope stress (P, EXP)
  GO:0010810 regulation of cell-substrate adhesion (P, IMP)
  GO:1990169 stress response to copper ion (P, IMP)
  GO:0005515 protein binding (F, IPI)

B-factor: mean 49.06, std 13.1, range [15.34, 97.72]

Foldseek 3Di:
DDFKDWDWADDPPADTWTDMKGQDPVQKIKKIAGHGDPDDPRMDMWMAGKDADDQKIWGQTPVRDIDIWGDDDNDTFDDVVRHTDDDDDDDDDDDDDDFWDFKKFKFWADVQDIKTQTLVPSRIFAPDDVQQVVVQDVQQPPDRDGWIKIFMWTWHQDDCSPTHTYTDDRIDTDRVDHSVDD/DFKDWDFADDPFAPTWTDMKGQDPVQKIKKIATDPGPPPVRIDMWMAGWDCDPLKIWGQTPVGDIDIFGHDPRDTAADVVRHGDDDDDDDDDDDPDPWWDDKKFKAWAALQDIKGQTLVPRDIFAARDVLLVVVQPVLEDPDRDGWIKIFMWTWTWAADSVGGGTDIHTYTPDSIDTDRVAHSVND

InterPro domains:
  IPR007298 NlpE-like, N-terminal domain [PF04170] (45-129)
  IPR033450 NlpE, C-terminal OB domain [PF17185] (144-232)
  IPR038139 NlpE, C-terminal domain superfamily [G3DSA:2.40.50.540] (145-234)
  IPR043176 NlpE, N-terminal domain superfamily [G3DSA:2.40.128.300] (21-118)
  IPR061483 NlpE [NF007814] (2-233)

CATH classification: 2.40.128.300 (+1 more: 2.40.50.540)

Organism: Escherichia coli (strain K12) (NCBI:txid83333)

Secondary structure (DSSP, 8-state):
---EEEEEEEETTEEEEEEEEEB-TTSEE--EEEET--SSSSEE---EEEE--SSEEEEEETTS-EEEEEEETTEE---TTSPPPEEEE---EEE---------EE--B-----B-B-TTT--B-----HHHHHHHHHHH-SS----EEEE-EEEEEE---EEEEEESS---EESS--SS--/--EEEEEE--TTSSEEEEEEEB-TTSEE--EEEES---SS-EE---EEEE--SSEEEEEETTS-EEEEEB-SSEE---SSSPPP-EEEE--EEE--SS-----EE--B-----B-B-TTT--B-----HHHHHHHHHHS-SS----EEEE-EEEEEEE-TTT--EEEEEEESS--EEETT--TT--